Protein AF-A0A9D2NXA4-F1 (afdb_monomer_lite)

Radius of gyration: 27.41 Å; chains: 1; bounding box: 68×35×71 Å

pLDDT: mean 72.44, std 15.16, range [36.38, 96.44]

Organism: NCBI:txid2838669

Sequence (231 aa):
MSYGRRSAARKAERIIGILALTGMLAYTCMMCTWGPLLAAAVMCIILYGVDFLLGRMRPSRKENWVLQITGGIGSVYVMLVITAVLLSVPVENHETSGVPDLSLRSEDYRASYGEPVRESSDSESSVLGSRAVMRMTYGTETEEGTDRIIYFIWRSEYPWVIERIWDIQTRGRYPSVCCEDAWDARDAWGVGEYEKKNYYIRYDDAVFVIYGEDLSEQETVDAIRQKLKLG

Foldseek 3Di:
DPPVVVVVVVVVVVVVLVVVLVVLVVVCVVPVDPLSVVVNVVLVCLVVVLVVVCVVVVDDPVVSVVSVVVSVVVSVVVVVVSVVVVVPPDPPQPPPPPDPPLDPDCVLQHPDFDDFPDKHKDKDADPFFIKIKIKTWTDDPPDPDIQIKIKMKTFGPDQVSLVVVLCVVCPPFDAPDWCCVLLVAPGKGWGDDDAWTWIWGGHSGMIMIMGGGDRPDSSSSVSSCVSNVPD

Structure (mmCIF, N/CA/C/O backbone):
data_AF-A0A9D2NXA4-F1
#
_entry.id   AF-A0A9D2NXA4-F1
#
loop_
_atom_site.group_PDB
_atom_site.id
_atom_site.type_symbol
_atom_site.label_atom_id
_atom_site.label_alt_id
_atom_site.label_comp_id
_atom_site.label_asym_id
_atom_site.label_entity_id
_atom_site.label_seq_id
_atom_site.pdbx_PDB_ins_code
_atom_site.Cartn_x
_atom_site.Cartn_y
_atom_site.Cartn_z
_atom_site.occupancy
_atom_site.B_iso_or_equiv
_atom_site.auth_seq_id
_atom_site.auth_comp_id
_atom_site.auth_asym_id
_atom_site.auth_atom_id
_atom_site.pdbx_PDB_model_num
ATOM 1 N N . MET A 1 1 ? 51.123 -14.240 -38.432 1.00 44.59 1 M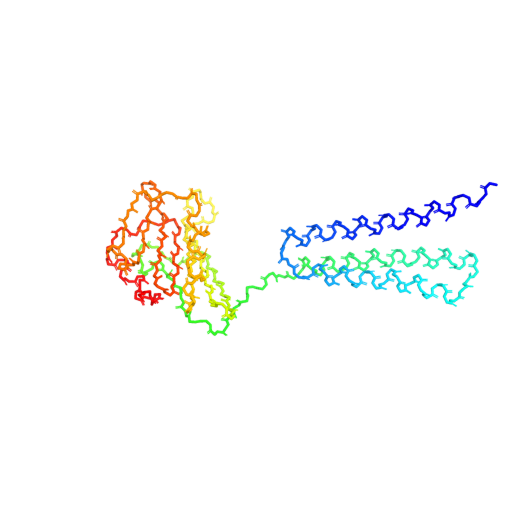ET A N 1
ATOM 2 C CA . MET A 1 1 ? 50.373 -14.314 -37.148 1.00 44.59 1 MET A CA 1
ATOM 3 C C . MET A 1 1 ? 49.432 -13.108 -36.895 1.00 44.59 1 MET A C 1
ATOM 5 O O . MET A 1 1 ? 49.354 -12.614 -35.783 1.00 44.59 1 MET A O 1
ATOM 9 N N . SER A 1 2 ? 48.659 -12.620 -37.881 1.00 51.47 2 SER A N 1
ATOM 10 C CA . SER A 1 2 ? 47.784 -11.426 -37.700 1.00 51.47 2 SER A CA 1
ATOM 11 C C . SER A 1 2 ? 46.275 -11.745 -37.653 1.00 51.47 2 SER A C 1
ATOM 13 O O . SER A 1 2 ? 45.475 -10.938 -37.182 1.00 51.47 2 SER A O 1
ATOM 15 N N . TYR A 1 3 ? 45.869 -12.944 -38.084 1.00 38.56 3 TYR A N 1
ATOM 16 C CA . TYR A 1 3 ? 44.453 -13.306 -38.237 1.00 38.56 3 TYR A CA 1
ATOM 17 C C . TYR A 1 3 ? 43.743 -13.602 -36.896 1.00 38.56 3 TYR A C 1
ATOM 19 O O . TYR A 1 3 ? 42.578 -13.253 -36.724 1.00 38.56 3 TYR A O 1
ATOM 27 N N . GLY A 1 4 ? 44.459 -14.152 -35.905 1.00 40.59 4 GLY A N 1
ATOM 28 C CA . GLY A 1 4 ? 43.895 -14.520 -34.595 1.00 40.59 4 GLY A CA 1
ATOM 29 C C . GLY A 1 4 ? 43.477 -13.330 -33.719 1.00 40.59 4 GLY A C 1
ATOM 30 O O . GLY A 1 4 ? 42.401 -13.355 -33.120 1.00 40.59 4 GLY A O 1
ATOM 31 N N . ARG A 1 5 ? 44.260 -12.237 -33.717 1.00 45.38 5 ARG A N 1
ATOM 32 C CA . ARG A 1 5 ? 43.985 -11.023 -32.914 1.00 45.38 5 ARG A CA 1
ATOM 33 C C . ARG A 1 5 ? 42.676 -10.319 -33.305 1.00 45.38 5 ARG A C 1
ATOM 35 O O . ARG A 1 5 ? 41.989 -9.788 -32.442 1.00 45.38 5 ARG A O 1
ATOM 42 N N . ARG A 1 6 ? 42.287 -10.362 -34.587 1.00 50.91 6 ARG A N 1
ATOM 43 C CA . ARG A 1 6 ? 41.052 -9.732 -35.106 1.00 50.91 6 ARG A CA 1
ATOM 44 C C . ARG A 1 6 ? 39.764 -10.480 -34.763 1.00 50.91 6 ARG A C 1
ATOM 46 O O . ARG A 1 6 ? 38.690 -9.884 -34.822 1.00 50.91 6 ARG A O 1
ATOM 53 N N . SER A 1 7 ? 39.846 -11.779 -34.469 1.00 50.59 7 SER A N 1
ATOM 54 C CA . SER A 1 7 ? 38.686 -12.536 -33.978 1.00 50.59 7 SER A CA 1
ATOM 55 C C . SER A 1 7 ? 38.517 -12.355 -32.469 1.00 50.59 7 SER A C 1
ATOM 57 O O . SER A 1 7 ? 37.393 -12.250 -31.995 1.00 50.59 7 SER A O 1
ATOM 59 N N . ALA A 1 8 ? 39.630 -12.233 -31.736 1.00 52.62 8 ALA A N 1
ATOM 60 C CA . ALA A 1 8 ? 39.625 -12.008 -30.295 1.00 52.62 8 ALA A CA 1
ATOM 61 C C . ALA A 1 8 ? 39.065 -10.624 -29.923 1.00 52.62 8 ALA A C 1
ATOM 63 O O . ALA A 1 8 ? 38.224 -10.546 -29.038 1.00 52.62 8 ALA A O 1
ATOM 64 N N . ALA A 1 9 ? 39.443 -9.561 -30.644 1.00 55.12 9 ALA A N 1
ATOM 65 C CA . ALA A 1 9 ? 38.931 -8.208 -30.394 1.00 55.12 9 ALA A CA 1
ATOM 66 C C . ALA A 1 9 ? 37.406 -8.099 -30.602 1.00 55.12 9 ALA A C 1
ATOM 68 O O . ALA A 1 9 ? 36.697 -7.630 -29.721 1.00 55.12 9 ALA A O 1
ATOM 69 N N . ARG A 1 10 ? 36.881 -8.650 -31.706 1.00 56.34 10 ARG A N 1
ATOM 70 C CA . ARG A 1 10 ? 35.429 -8.677 -31.975 1.00 56.34 10 ARG A CA 1
ATOM 71 C C . ARG A 1 10 ? 34.647 -9.555 -30.995 1.00 56.34 10 ARG A C 1
ATOM 73 O O . ARG A 1 10 ? 33.478 -9.297 -30.731 1.00 56.34 10 ARG A O 1
ATOM 80 N N . LYS A 1 11 ? 35.268 -10.616 -30.468 1.00 58.59 11 LYS A N 1
ATOM 81 C CA . LYS A 1 11 ? 34.677 -11.426 -29.392 1.00 58.59 11 LYS A CA 1
ATOM 82 C C . LYS A 1 11 ? 34.662 -10.655 -28.071 1.00 58.59 11 LYS A C 1
ATOM 84 O O . LYS A 1 11 ? 33.656 -10.706 -27.379 1.00 58.59 11 LYS A O 1
ATOM 89 N N . ALA A 1 12 ? 35.725 -9.914 -27.759 1.00 58.69 12 ALA A N 1
ATOM 90 C CA . ALA A 1 12 ? 35.806 -9.088 -26.559 1.00 58.69 12 ALA A CA 1
ATOM 91 C C . ALA A 1 12 ? 34.773 -7.948 -26.565 1.00 58.69 12 ALA A C 1
ATOM 93 O O . ALA A 1 12 ? 34.071 -7.783 -25.576 1.00 58.69 12 ALA A O 1
ATOM 94 N N . GLU A 1 13 ? 34.595 -7.238 -27.685 1.00 56.09 13 GLU A N 1
ATOM 95 C CA . GLU A 1 13 ? 33.554 -6.200 -27.825 1.00 56.09 13 GLU A CA 1
ATOM 96 C C . GLU A 1 13 ? 32.144 -6.756 -27.596 1.00 56.09 13 GLU A C 1
ATOM 98 O O . GLU A 1 13 ? 31.356 -6.170 -26.858 1.00 56.09 13 GLU A O 1
ATOM 103 N N . ARG A 1 14 ? 31.840 -7.935 -28.155 1.00 64.12 14 ARG A N 1
ATOM 104 C CA . ARG A 1 14 ? 30.547 -8.603 -27.933 1.00 64.12 14 ARG A CA 1
ATOM 105 C C . ARG A 1 14 ? 30.349 -9.013 -26.477 1.00 64.12 14 ARG A C 1
ATOM 107 O O . ARG A 1 14 ? 29.253 -8.857 -25.957 1.00 64.12 14 ARG A O 1
ATOM 114 N N . ILE A 1 15 ? 31.393 -9.518 -25.820 1.00 68.81 15 ILE A N 1
ATOM 115 C CA . ILE A 1 15 ? 31.332 -9.907 -24.405 1.00 68.81 15 ILE A CA 1
ATOM 116 C C . ILE A 1 15 ? 31.100 -8.677 -23.520 1.00 68.81 15 ILE A C 1
ATOM 118 O O . ILE A 1 15 ? 30.252 -8.727 -22.637 1.00 68.81 15 ILE A O 1
ATOM 122 N N . ILE A 1 16 ? 31.788 -7.564 -23.786 1.00 69.19 16 ILE A N 1
ATOM 123 C CA . ILE A 1 16 ? 31.606 -6.308 -23.044 1.00 69.19 16 ILE A CA 1
ATOM 124 C C . ILE A 1 16 ? 30.189 -5.758 -23.251 1.00 69.19 16 ILE A C 1
ATOM 126 O O . ILE A 1 16 ? 29.535 -5.397 -22.277 1.00 69.19 16 ILE A O 1
ATOM 130 N N . GLY A 1 17 ? 29.682 -5.759 -24.489 1.00 63.50 17 GLY A N 1
ATOM 131 C CA . GLY A 1 17 ? 28.312 -5.334 -24.786 1.00 63.50 17 GLY A CA 1
ATOM 132 C C . GLY A 1 17 ? 27.255 -6.192 -24.082 1.00 63.50 17 GLY A C 1
ATOM 133 O O . GLY A 1 17 ? 26.305 -5.655 -23.518 1.00 63.50 17 GLY A O 1
ATOM 134 N N . ILE A 1 18 ? 27.448 -7.516 -24.043 1.00 71.06 18 ILE A N 1
ATOM 135 C CA . ILE A 1 18 ? 26.564 -8.442 -23.316 1.00 71.06 18 ILE A CA 1
ATOM 136 C C . ILE A 1 18 ? 26.635 -8.195 -21.804 1.00 71.06 18 ILE A C 1
ATOM 138 O O . ILE A 1 18 ? 25.595 -8.145 -21.153 1.00 71.06 18 ILE A O 1
ATOM 142 N N . LEU A 1 19 ? 27.827 -8.008 -21.231 1.00 69.31 19 LEU A N 1
ATOM 143 C CA . LEU A 1 19 ? 27.984 -7.726 -19.800 1.00 69.31 19 LEU A CA 1
ATOM 144 C C . LEU A 1 19 ? 27.333 -6.393 -19.407 1.00 69.31 19 LEU A C 1
ATOM 146 O O . LEU A 1 19 ? 26.655 -6.335 -18.383 1.00 69.31 19 LEU A O 1
ATOM 150 N N . ALA A 1 20 ? 27.466 -5.358 -20.240 1.00 68.56 20 ALA A N 1
ATOM 151 C CA . ALA A 1 20 ? 26.812 -4.068 -20.030 1.00 68.56 20 ALA A CA 1
ATOM 152 C C . ALA A 1 20 ? 25.279 -4.194 -20.077 1.00 68.56 20 ALA A C 1
ATOM 154 O O . ALA A 1 20 ? 24.599 -3.724 -19.168 1.00 68.56 20 ALA A O 1
ATOM 155 N N . LEU A 1 21 ? 24.738 -4.906 -21.074 1.00 67.56 21 LEU A N 1
ATOM 156 C CA . LEU A 1 21 ? 23.306 -5.211 -21.178 1.00 67.56 21 LEU A CA 1
ATOM 157 C C . LEU A 1 21 ? 22.788 -5.990 -19.966 1.00 67.56 21 LEU A C 1
ATOM 159 O O . LEU A 1 21 ? 21.736 -5.659 -19.428 1.00 67.56 21 LEU A O 1
ATOM 163 N N . THR A 1 22 ? 23.540 -6.995 -19.517 1.00 70.31 22 THR A N 1
ATOM 164 C CA . THR A 1 22 ? 23.157 -7.843 -18.379 1.00 70.31 22 THR A CA 1
ATOM 165 C C . THR A 1 22 ? 23.177 -7.052 -17.070 1.00 70.31 22 THR A C 1
ATOM 167 O O . THR A 1 22 ? 22.255 -7.175 -16.269 1.00 70.31 22 THR A O 1
ATOM 170 N N . GLY A 1 23 ? 24.180 -6.189 -16.868 1.00 69.00 23 GLY A N 1
ATOM 171 C CA . GLY A 1 23 ? 24.238 -5.288 -15.714 1.00 69.00 23 GLY A CA 1
ATOM 172 C C . GLY A 1 23 ? 23.100 -4.265 -15.707 1.00 69.00 23 GLY A C 1
ATOM 173 O O . GLY A 1 23 ? 22.515 -4.002 -14.660 1.00 69.00 23 GLY A O 1
ATOM 174 N N . MET A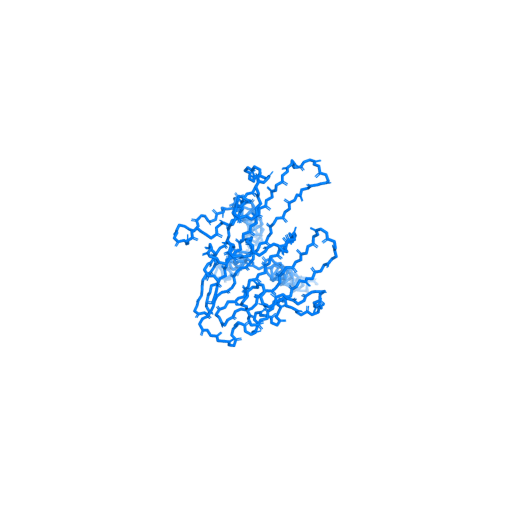 1 24 ? 22.724 -3.745 -16.878 1.00 65.81 24 MET A N 1
ATOM 175 C CA . MET A 1 24 ? 21.627 -2.784 -17.019 1.00 65.81 24 MET A CA 1
ATOM 176 C C . MET A 1 24 ? 20.255 -3.430 -16.773 1.00 65.81 24 MET A C 1
ATOM 178 O O . MET A 1 24 ? 19.409 -2.822 -16.119 1.00 65.81 24 MET A O 1
ATOM 182 N N . LEU A 1 25 ? 20.065 -4.680 -17.219 1.00 65.62 25 LEU A N 1
ATOM 183 C CA . LEU A 1 25 ? 18.891 -5.514 -16.921 1.00 65.62 25 LEU A CA 1
ATOM 184 C C . LEU A 1 25 ? 18.788 -5.854 -15.429 1.00 65.62 25 LEU A C 1
ATOM 186 O O . LEU A 1 25 ? 17.721 -5.731 -14.836 1.00 65.62 25 LEU A O 1
ATOM 190 N N . ALA A 1 26 ? 19.903 -6.226 -14.796 1.00 65.06 26 ALA A N 1
ATOM 191 C CA . ALA A 1 26 ? 19.942 -6.471 -13.356 1.00 65.06 26 ALA A CA 1
ATOM 192 C C . ALA A 1 26 ? 19.596 -5.202 -12.558 1.00 65.06 26 ALA A C 1
ATOM 194 O O . ALA A 1 26 ? 18.815 -5.262 -11.612 1.00 65.06 26 ALA A O 1
ATOM 195 N N . TYR A 1 27 ? 20.112 -4.045 -12.984 1.00 61.88 27 TYR A N 1
ATOM 196 C CA . TYR A 1 27 ? 19.806 -2.751 -12.374 1.00 61.88 27 TYR A CA 1
ATOM 197 C C . TYR A 1 27 ? 18.323 -2.364 -12.519 1.00 61.88 27 TYR A C 1
ATOM 199 O O . TYR A 1 27 ? 17.719 -1.880 -11.564 1.00 61.88 27 TYR A O 1
ATOM 207 N N . THR A 1 28 ? 17.698 -2.642 -13.669 1.00 60.00 28 THR A N 1
ATOM 208 C CA . THR A 1 28 ? 16.256 -2.395 -13.879 1.00 60.00 28 THR A CA 1
ATOM 209 C C . THR A 1 28 ? 15.370 -3.321 -13.059 1.00 60.00 28 THR A C 1
ATOM 211 O O . THR A 1 28 ? 14.396 -2.851 -12.474 1.00 60.00 28 THR A O 1
ATOM 214 N N . CYS A 1 29 ? 15.733 -4.600 -12.938 1.00 58.78 29 CYS A N 1
ATOM 215 C CA . CYS A 1 29 ? 15.043 -5.529 -12.042 1.00 58.78 29 CYS A CA 1
ATOM 216 C C . CYS A 1 29 ? 15.154 -5.111 -10.568 1.00 58.78 29 CYS A C 1
ATOM 218 O O . CYS A 1 29 ? 14.231 -5.356 -9.798 1.00 58.78 29 CYS A O 1
ATOM 220 N N . MET A 1 30 ? 16.264 -4.480 -10.174 1.00 62.25 30 MET A N 1
ATOM 221 C CA . MET A 1 30 ? 16.486 -4.044 -8.794 1.00 62.25 30 MET A CA 1
ATOM 222 C C . MET A 1 30 ? 15.753 -2.737 -8.453 1.00 62.25 30 MET A C 1
ATOM 224 O O . MET A 1 30 ? 15.326 -2.562 -7.317 1.00 62.25 30 MET A O 1
ATOM 228 N N . MET A 1 31 ? 15.589 -1.832 -9.426 1.00 58.16 31 MET A N 1
ATOM 229 C CA . MET A 1 31 ? 14.999 -0.502 -9.213 1.00 58.16 31 MET A CA 1
ATOM 230 C C . MET A 1 31 ? 13.519 -0.392 -9.622 1.00 58.16 31 MET A C 1
ATOM 232 O O . MET A 1 31 ? 12.938 0.666 -9.410 1.00 58.16 31 MET A O 1
ATOM 236 N N . CYS A 1 32 ? 12.902 -1.427 -10.215 1.00 59.47 32 CYS A N 1
ATOM 237 C CA . CYS A 1 32 ? 11.488 -1.445 -10.653 1.00 59.47 32 CYS A CA 1
ATOM 238 C C . CYS A 1 32 ? 11.040 -0.208 -11.466 1.00 59.47 32 CYS A C 1
ATOM 240 O O . CYS A 1 32 ? 9.876 0.187 -11.437 1.00 59.47 32 CYS A O 1
ATOM 242 N N . THR A 1 33 ? 11.952 0.416 -12.213 1.00 58.16 33 THR A N 1
ATOM 243 C CA . THR A 1 33 ? 11.681 1.625 -13.004 1.00 58.16 33 THR A CA 1
ATOM 244 C C . THR A 1 33 ? 11.801 1.334 -14.496 1.00 58.16 33 THR A C 1
ATOM 246 O O . THR A 1 33 ? 12.682 0.602 -14.938 1.00 58.16 33 THR A O 1
ATOM 249 N N . TRP A 1 34 ? 10.909 1.919 -15.298 1.00 59.03 34 TRP A N 1
ATOM 250 C CA . TRP A 1 34 ? 10.832 1.680 -16.747 1.00 59.03 34 TRP A CA 1
ATOM 251 C C . TRP A 1 34 ? 11.828 2.537 -17.552 1.00 59.03 34 TRP A C 1
ATOM 253 O O . TRP A 1 34 ? 12.174 2.204 -18.684 1.00 59.03 34 TRP A O 1
ATOM 263 N N . GLY A 1 35 ? 12.333 3.625 -16.962 1.00 61.50 35 GLY A N 1
ATOM 264 C CA . GLY A 1 35 ? 13.254 4.573 -17.602 1.00 61.50 35 GLY A CA 1
ATOM 265 C C . GLY A 1 35 ? 14.576 3.969 -18.108 1.00 61.50 35 GLY A C 1
ATOM 266 O O . GLY A 1 35 ? 14.948 4.225 -19.257 1.00 61.50 35 GLY A O 1
ATOM 267 N N . PRO A 1 36 ? 15.285 3.122 -17.335 1.00 64.50 36 PRO A N 1
ATOM 268 C CA . PRO A 1 36 ? 16.567 2.583 -17.782 1.00 64.50 36 PRO A CA 1
ATOM 269 C C . PRO A 1 36 ? 16.435 1.541 -18.909 1.00 64.50 36 PRO A C 1
ATOM 271 O O . PRO A 1 36 ? 17.397 1.333 -19.648 1.00 64.50 36 PRO A O 1
ATOM 274 N N . LEU A 1 37 ? 15.250 0.942 -19.113 1.00 62.41 37 LEU A N 1
ATOM 275 C CA . LEU A 1 37 ? 14.986 0.057 -20.259 1.00 62.41 37 LEU A CA 1
ATOM 276 C C . LEU A 1 37 ? 14.983 0.827 -21.586 1.00 62.41 37 LEU A C 1
ATOM 278 O O . LEU A 1 37 ? 15.563 0.361 -22.568 1.00 62.41 37 LEU A O 1
ATOM 282 N N . LEU A 1 38 ? 14.382 2.021 -21.619 1.00 65.75 38 LEU A N 1
ATOM 283 C CA . LEU A 1 38 ? 14.389 2.878 -22.811 1.00 65.75 38 LEU A CA 1
ATOM 284 C C . LEU A 1 38 ? 15.809 3.354 -23.144 1.00 65.75 38 LEU A C 1
ATOM 286 O O . LEU A 1 38 ? 16.218 3.310 -24.305 1.00 65.75 38 LEU A O 1
ATOM 290 N N . ALA A 1 39 ? 16.593 3.724 -22.128 1.00 66.25 39 ALA A N 1
ATOM 291 C CA . ALA A 1 39 ? 17.998 4.092 -22.301 1.00 66.25 39 ALA A CA 1
ATOM 292 C C . ALA A 1 39 ? 18.841 2.929 -22.864 1.00 66.25 39 ALA A C 1
ATOM 294 O O . ALA A 1 39 ? 19.627 3.122 -23.796 1.00 66.25 39 ALA A O 1
ATOM 295 N N . ALA A 1 40 ? 18.636 1.710 -22.353 1.00 67.44 40 ALA A N 1
ATOM 296 C CA . ALA A 1 40 ? 19.301 0.505 -22.848 1.00 67.44 40 ALA A CA 1
ATOM 297 C C . ALA A 1 40 ? 18.937 0.196 -24.312 1.00 67.44 40 ALA A C 1
ATOM 299 O O . ALA A 1 40 ? 19.810 -0.135 -25.120 1.00 67.44 40 ALA A O 1
ATOM 300 N N . ALA A 1 41 ? 17.659 0.345 -24.676 1.00 67.44 41 ALA A N 1
ATOM 301 C CA . ALA A 1 41 ? 17.178 0.114 -26.036 1.00 67.44 41 ALA A CA 1
ATOM 302 C C . ALA A 1 41 ? 17.791 1.106 -27.039 1.00 67.44 41 ALA A C 1
ATOM 304 O O . ALA A 1 41 ? 18.290 0.692 -28.088 1.00 67.44 41 ALA A O 1
ATOM 305 N N . VAL A 1 42 ? 17.835 2.399 -26.695 1.00 72.38 42 VAL A N 1
ATOM 306 C CA . VAL A 1 42 ? 18.472 3.438 -27.526 1.00 72.38 42 VAL A CA 1
ATOM 307 C C . VAL A 1 42 ? 19.964 3.151 -27.714 1.00 72.38 42 VAL A C 1
ATOM 309 O O . VAL A 1 42 ? 20.472 3.234 -28.833 1.00 72.38 42 VAL A O 1
ATOM 312 N N . MET A 1 43 ? 20.663 2.732 -26.656 1.00 69.69 43 MET A N 1
ATOM 313 C CA . MET A 1 43 ? 22.081 2.371 -26.734 1.00 69.69 43 MET A CA 1
ATOM 314 C C . MET A 1 43 ? 22.328 1.185 -27.677 1.00 69.69 43 MET A C 1
ATOM 316 O O . MET A 1 43 ? 23.255 1.220 -28.488 1.00 69.69 43 MET A O 1
ATOM 320 N N . CYS A 1 44 ? 21.473 0.160 -27.625 1.00 69.31 44 CYS A N 1
ATOM 321 C CA . CYS A 1 44 ? 21.557 -0.978 -28.539 1.00 69.31 44 CYS A CA 1
ATOM 322 C C . CYS A 1 44 ? 21.360 -0.541 -29.993 1.00 69.31 44 CYS A C 1
ATOM 324 O O . CYS A 1 44 ? 22.125 -0.949 -30.865 1.00 69.31 44 CYS A O 1
ATOM 326 N N . ILE A 1 45 ? 20.380 0.326 -30.258 1.00 74.88 45 ILE A N 1
ATOM 327 C CA . ILE A 1 45 ? 20.122 0.846 -31.607 1.00 74.88 45 ILE A CA 1
ATOM 328 C C . ILE A 1 45 ? 21.335 1.617 -32.137 1.00 74.88 45 ILE A C 1
ATOM 330 O O . ILE A 1 45 ? 21.707 1.433 -33.294 1.00 74.88 45 ILE A O 1
ATOM 334 N N . ILE A 1 46 ? 21.989 2.428 -31.303 1.00 71.94 46 ILE A N 1
ATOM 335 C CA . ILE A 1 46 ? 23.184 3.183 -31.704 1.00 71.94 46 ILE A CA 1
ATOM 336 C C . ILE A 1 46 ? 24.348 2.232 -32.010 1.00 71.94 46 ILE A C 1
ATOM 338 O O . ILE A 1 46 ? 24.937 2.324 -33.085 1.00 71.94 46 ILE A O 1
ATOM 342 N N . LEU A 1 47 ? 24.660 1.289 -31.116 1.00 68.56 47 LEU A N 1
ATOM 343 C CA . LEU A 1 47 ? 25.800 0.379 -31.292 1.00 68.56 47 LEU A CA 1
ATOM 344 C C . LEU A 1 47 ? 25.622 -0.545 -32.507 1.00 68.56 47 LEU A C 1
ATOM 346 O O . LEU A 1 47 ? 26.502 -0.622 -33.365 1.00 68.56 47 LEU A O 1
ATOM 350 N N . TYR A 1 48 ? 24.461 -1.194 -32.635 1.00 70.75 48 TYR A N 1
ATOM 351 C CA . TYR A 1 48 ? 24.188 -2.083 -33.767 1.00 70.75 48 TYR A CA 1
ATOM 352 C C . TYR A 1 48 ? 23.916 -1.317 -35.069 1.00 70.75 48 TYR A C 1
ATOM 354 O O . TYR A 1 48 ? 24.246 -1.807 -36.151 1.00 70.75 48 TYR A O 1
ATOM 362 N N . GLY A 1 49 ? 23.357 -0.107 -34.987 1.00 72.50 49 GLY A N 1
ATOM 363 C CA . GLY A 1 49 ? 23.129 0.768 -36.137 1.00 72.50 49 GLY A CA 1
ATOM 364 C C . GLY A 1 49 ? 24.431 1.278 -36.751 1.00 72.50 49 GLY A C 1
ATOM 365 O O . GLY A 1 49 ? 24.577 1.265 -37.976 1.00 72.50 49 GLY A O 1
ATOM 366 N N . VAL A 1 50 ? 25.408 1.651 -35.917 1.00 68.94 50 VAL A N 1
ATOM 367 C CA . VAL A 1 50 ? 26.753 2.049 -36.364 1.00 68.94 50 VAL A CA 1
ATOM 368 C C . VAL A 1 50 ? 27.464 0.877 -37.045 1.00 68.94 50 VAL A C 1
ATOM 370 O O . VAL A 1 50 ? 27.973 1.040 -38.154 1.00 68.94 50 VAL A O 1
ATOM 373 N N . ASP A 1 51 ? 27.424 -0.324 -36.461 1.00 67.06 51 ASP A N 1
ATOM 374 C CA . ASP A 1 51 ? 28.010 -1.525 -37.074 1.00 67.06 51 ASP A CA 1
ATOM 375 C C . ASP A 1 51 ? 27.344 -1.896 -38.412 1.00 67.06 51 ASP A C 1
ATOM 377 O O . ASP A 1 51 ? 28.022 -2.276 -39.376 1.00 67.06 51 ASP A O 1
ATOM 381 N N . PHE A 1 52 ? 26.020 -1.742 -38.511 1.00 71.25 52 PHE A N 1
ATOM 382 C CA . PHE A 1 52 ? 25.272 -1.968 -39.749 1.00 71.25 52 PHE A CA 1
ATOM 383 C C . PHE A 1 52 ? 25.654 -0.964 -40.852 1.00 71.25 52 PHE A C 1
ATOM 385 O O . PHE A 1 52 ? 25.892 -1.358 -41.999 1.00 71.25 52 PHE A O 1
ATOM 392 N N . LEU A 1 53 ? 25.772 0.324 -40.512 1.00 66.25 53 LEU A N 1
ATOM 393 C CA . LEU A 1 53 ? 26.192 1.386 -41.434 1.00 66.25 53 LEU A CA 1
ATOM 394 C C . LEU A 1 53 ? 27.630 1.183 -41.925 1.00 66.25 53 LEU A C 1
ATOM 396 O O . LEU A 1 53 ? 27.890 1.263 -43.130 1.00 66.25 53 LEU A O 1
ATOM 400 N N . LEU A 1 54 ? 28.551 0.826 -41.026 1.00 64.69 54 LEU A N 1
ATOM 401 C CA . LEU A 1 54 ? 29.943 0.521 -41.373 1.00 64.69 54 LEU A CA 1
ATOM 402 C C . LEU A 1 54 ? 30.058 -0.710 -42.282 1.00 64.69 54 LEU A C 1
ATOM 404 O O . LEU A 1 54 ? 30.872 -0.726 -43.212 1.00 64.69 54 LEU A O 1
ATOM 408 N N . GLY A 1 55 ? 29.203 -1.717 -42.077 1.00 65.44 55 GLY A N 1
ATOM 409 C CA . GLY A 1 55 ? 29.104 -2.886 -42.953 1.00 65.44 55 GLY A CA 1
ATOM 410 C C . GLY A 1 55 ? 28.651 -2.547 -44.377 1.00 65.44 55 GLY A C 1
ATOM 411 O O . GLY A 1 55 ? 29.095 -3.189 -45.335 1.00 65.44 55 GLY A O 1
ATOM 412 N N . ARG A 1 56 ? 27.810 -1.517 -44.532 1.00 68.00 56 ARG A N 1
ATOM 413 C CA . ARG A 1 56 ? 27.269 -1.081 -45.828 1.00 68.00 56 ARG A CA 1
ATOM 414 C C . ARG A 1 56 ? 28.210 -0.137 -46.578 1.00 68.00 56 ARG A C 1
ATOM 416 O O . ARG A 1 56 ? 28.316 -0.244 -47.795 1.00 68.00 56 ARG A O 1
ATOM 423 N N . MET A 1 57 ? 28.923 0.734 -45.862 1.00 65.94 57 MET A N 1
ATOM 424 C CA . MET A 1 57 ? 29.847 1.706 -46.462 1.00 65.94 57 MET A CA 1
ATOM 425 C C . MET A 1 57 ? 31.210 1.111 -46.856 1.00 65.94 57 MET A C 1
ATOM 427 O O . MET A 1 57 ? 31.919 1.725 -47.644 1.00 65.94 57 MET A O 1
ATOM 431 N N . ARG A 1 58 ? 31.582 -0.073 -46.334 1.00 60.50 58 ARG A N 1
ATOM 432 C CA . ARG A 1 58 ? 32.872 -0.765 -46.584 1.00 60.50 58 ARG A CA 1
ATOM 433 C C . ARG A 1 58 ? 34.096 0.184 -46.655 1.00 60.50 58 ARG A C 1
ATOM 435 O O . ARG A 1 58 ? 34.836 0.149 -47.639 1.00 60.50 58 ARG A O 1
ATOM 442 N N . PRO A 1 59 ? 34.337 1.016 -45.627 1.00 60.16 59 PRO A N 1
ATOM 443 C CA . PRO A 1 59 ? 35.418 1.999 -45.640 1.00 60.16 59 PRO A CA 1
ATOM 444 C C . PRO A 1 59 ? 36.812 1.349 -45.615 1.00 60.16 59 PRO A C 1
ATOM 446 O O . PRO A 1 59 ? 36.986 0.193 -45.203 1.00 60.16 59 PRO A O 1
ATOM 449 N N . SER A 1 60 ? 37.834 2.104 -46.032 1.00 66.25 60 SER A N 1
ATOM 450 C CA . SER A 1 60 ? 39.225 1.637 -46.017 1.00 66.25 60 SER A CA 1
ATOM 451 C C . SER A 1 60 ? 39.709 1.348 -44.584 1.00 66.25 60 SER A C 1
ATOM 453 O O . SER A 1 60 ? 39.153 1.831 -43.597 1.00 66.25 60 SER A O 1
ATOM 455 N N . ARG A 1 61 ? 40.780 0.550 -44.429 1.00 61.19 61 ARG A N 1
ATOM 456 C CA . ARG A 1 61 ? 41.280 0.101 -43.105 1.00 61.19 61 ARG A CA 1
ATOM 457 C C . ARG A 1 61 ? 41.530 1.241 -42.108 1.00 61.19 61 ARG A C 1
ATOM 459 O O . ARG A 1 61 ? 41.393 1.011 -40.910 1.00 61.19 61 ARG A O 1
ATOM 466 N N . LYS A 1 62 ? 41.947 2.415 -42.589 1.00 69.50 62 LYS A N 1
ATOM 467 C CA . LYS A 1 62 ? 42.260 3.579 -41.750 1.00 69.50 62 LYS A CA 1
ATOM 468 C C . LYS A 1 62 ? 40.989 4.335 -41.355 1.00 69.50 62 LYS A C 1
ATOM 470 O O . LYS A 1 62 ? 40.847 4.706 -40.198 1.00 69.50 62 LYS A O 1
ATOM 475 N N . GLU A 1 63 ? 40.047 4.478 -42.281 1.00 66.44 63 GLU A N 1
ATOM 476 C CA . GLU A 1 63 ? 38.750 5.126 -42.048 1.00 66.44 63 GLU A CA 1
ATOM 477 C C . GLU A 1 63 ? 37.869 4.316 -41.094 1.00 66.44 63 GLU A C 1
ATOM 479 O O . GLU A 1 63 ? 37.253 4.883 -40.200 1.00 66.44 63 GLU A O 1
ATOM 484 N N . ASN A 1 64 ? 37.871 2.985 -41.216 1.00 67.19 64 ASN A N 1
ATOM 485 C CA . ASN A 1 64 ? 37.104 2.116 -40.322 1.00 67.19 64 ASN A CA 1
ATOM 486 C C . ASN A 1 64 ? 37.599 2.207 -38.865 1.00 67.19 64 ASN A C 1
ATOM 488 O O . ASN A 1 64 ? 36.806 2.268 -37.934 1.00 67.19 64 ASN A O 1
ATOM 492 N N . TRP A 1 65 ? 38.920 2.284 -38.667 1.00 69.62 65 TRP A N 1
ATOM 493 C CA . TRP A 1 65 ? 39.504 2.434 -37.331 1.00 69.62 65 TRP A CA 1
ATOM 494 C C . TRP A 1 65 ? 39.152 3.784 -36.690 1.00 69.62 65 TRP A C 1
ATOM 496 O O . TRP A 1 65 ? 38.812 3.832 -35.511 1.00 69.62 65 TRP A O 1
ATOM 506 N N . VAL A 1 66 ? 39.173 4.869 -37.473 1.00 72.94 66 VAL A N 1
ATOM 507 C CA . VAL A 1 66 ? 38.760 6.199 -36.999 1.00 72.94 66 VAL A CA 1
ATOM 508 C C . VAL A 1 66 ? 37.272 6.206 -36.644 1.00 72.94 66 VAL A C 1
ATOM 510 O O . VAL A 1 66 ? 36.915 6.641 -35.555 1.00 72.94 66 VAL A O 1
ATOM 513 N N . LEU A 1 67 ? 36.413 5.656 -37.506 1.00 68.75 67 LEU A N 1
ATOM 514 C CA . LEU A 1 67 ? 34.966 5.617 -37.278 1.00 68.75 67 LEU A CA 1
ATOM 515 C C . LEU A 1 67 ? 34.574 4.783 -36.050 1.00 68.75 67 LEU A C 1
ATOM 517 O O . LEU A 1 67 ? 33.676 5.186 -35.316 1.00 68.75 67 LEU A O 1
ATOM 521 N N . GLN A 1 68 ? 35.259 3.666 -35.784 1.00 67.25 68 GLN A N 1
ATOM 522 C CA . GLN A 1 68 ? 35.017 2.863 -34.579 1.00 67.25 68 GLN A CA 1
ATOM 523 C C . GLN A 1 68 ? 35.402 3.604 -33.295 1.00 67.25 68 GLN A C 1
ATOM 525 O O . GLN A 1 68 ? 34.657 3.563 -32.319 1.00 67.25 68 GLN A O 1
ATOM 530 N N . ILE A 1 69 ? 36.527 4.325 -33.292 1.00 74.44 69 ILE A N 1
ATOM 531 C CA . ILE A 1 69 ? 36.944 5.117 -32.126 1.00 74.44 69 ILE A CA 1
ATOM 532 C C . ILE A 1 69 ? 35.994 6.292 -31.903 1.00 74.44 69 ILE A C 1
ATOM 534 O O . ILE A 1 69 ? 35.551 6.514 -30.777 1.00 74.44 69 ILE A O 1
ATOM 538 N N . THR A 1 70 ? 35.633 7.014 -32.965 1.00 74.94 70 THR A N 1
ATOM 539 C CA . THR A 1 70 ? 34.685 8.131 -32.877 1.00 74.94 70 THR A CA 1
ATOM 540 C C . THR A 1 70 ? 33.300 7.656 -32.429 1.00 74.94 70 THR A C 1
ATOM 542 O O . THR A 1 70 ? 32.700 8.285 -31.560 1.00 74.94 70 THR A O 1
ATOM 545 N N . GLY A 1 71 ? 32.815 6.523 -32.948 1.00 70.81 71 GLY A N 1
ATOM 546 C CA . GLY A 1 71 ? 31.549 5.915 -32.528 1.00 70.81 7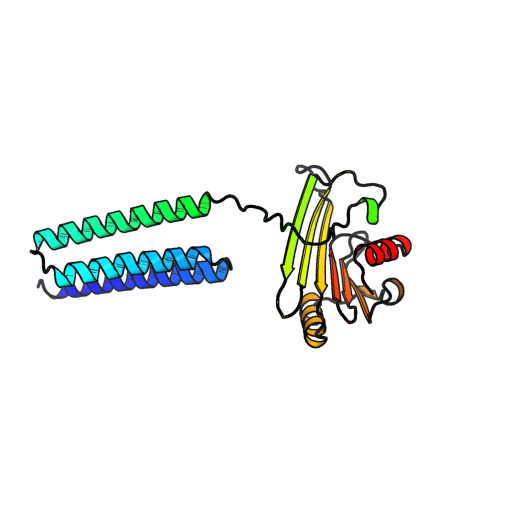1 GLY A CA 1
ATOM 547 C C . GLY A 1 71 ? 31.573 5.434 -31.075 1.00 70.81 71 GLY A C 1
ATOM 548 O O . GLY A 1 71 ? 30.633 5.696 -30.327 1.00 70.81 71 GLY A O 1
ATOM 549 N N . GLY A 1 72 ? 32.675 4.814 -30.645 1.00 68.94 72 GLY A N 1
ATOM 550 C CA . GLY A 1 72 ? 32.876 4.388 -29.260 1.00 68.94 72 GLY A CA 1
ATOM 551 C C . GLY A 1 72 ? 32.859 5.564 -28.283 1.00 68.94 72 GLY A C 1
ATOM 552 O O . GLY A 1 72 ? 32.070 5.562 -27.340 1.00 68.94 72 GLY A O 1
ATOM 553 N N . ILE A 1 73 ? 33.651 6.609 -28.543 1.00 75.88 73 ILE A N 1
ATOM 554 C CA . ILE A 1 73 ? 33.687 7.821 -27.705 1.00 75.88 73 ILE A CA 1
ATOM 555 C C . ILE A 1 73 ? 32.318 8.518 -27.693 1.00 75.88 73 ILE A C 1
ATOM 557 O O . ILE A 1 73 ? 31.835 8.902 -26.627 1.00 75.88 73 ILE A O 1
ATOM 561 N N . GLY A 1 74 ? 31.664 8.630 -28.853 1.00 74.12 74 GLY A N 1
ATOM 562 C CA . GLY A 1 74 ? 30.324 9.207 -28.961 1.00 74.12 74 GLY A CA 1
ATOM 563 C C . GLY A 1 74 ? 29.287 8.438 -28.141 1.00 74.12 74 GLY A C 1
ATOM 564 O O . GLY A 1 74 ? 28.484 9.051 -27.443 1.00 74.12 74 GLY A O 1
ATOM 565 N N . SER A 1 75 ? 29.342 7.104 -28.150 1.00 68.44 75 SER A N 1
ATOM 566 C CA . SER A 1 75 ? 28.416 6.268 -27.375 1.00 68.44 75 SER A CA 1
ATOM 567 C C . SER A 1 75 ? 28.576 6.454 -25.862 1.00 68.44 75 SER A C 1
ATOM 569 O O . SER A 1 75 ? 27.577 6.567 -25.154 1.00 68.44 75 SER A O 1
ATOM 571 N N . VAL A 1 76 ? 29.817 6.579 -25.373 1.00 73.50 76 VAL A N 1
ATOM 572 C CA . VAL A 1 76 ? 30.110 6.846 -23.955 1.00 73.50 76 VAL A CA 1
ATOM 573 C C . VAL A 1 76 ? 29.619 8.237 -23.552 1.00 73.50 76 VAL A C 1
ATOM 575 O O . VAL A 1 76 ? 29.017 8.390 -22.491 1.00 73.50 76 VAL A O 1
ATOM 578 N N . TYR A 1 77 ? 29.815 9.242 -24.409 1.00 75.25 77 TYR A N 1
ATOM 579 C CA . TYR A 1 77 ? 29.314 10.595 -24.165 1.00 75.25 77 TYR A CA 1
ATOM 580 C C . TYR A 1 77 ? 27.781 10.631 -24.081 1.00 75.25 77 TYR A C 1
ATOM 582 O O . TYR A 1 77 ? 27.230 11.186 -23.134 1.00 75.25 77 TYR A O 1
ATOM 590 N N . VAL A 1 78 ? 27.085 9.973 -25.015 1.00 74.69 78 VAL A N 1
ATOM 591 C CA . VAL A 1 78 ? 25.616 9.860 -24.993 1.00 74.69 78 VAL A CA 1
ATOM 592 C C . VAL A 1 78 ? 25.132 9.151 -23.722 1.00 74.69 78 VAL A C 1
ATOM 594 O O . VAL A 1 78 ? 24.178 9.610 -23.099 1.00 74.69 78 VAL A O 1
ATOM 597 N N . MET A 1 79 ? 25.817 8.090 -23.284 1.00 68.31 79 MET A N 1
ATOM 598 C CA . MET A 1 79 ? 25.544 7.397 -22.015 1.00 68.31 79 MET A CA 1
ATOM 599 C C . MET A 1 79 ? 25.650 8.329 -20.803 1.00 68.31 79 MET A C 1
ATOM 601 O O . MET A 1 79 ? 24.764 8.332 -19.947 1.00 68.31 79 MET A O 1
ATOM 605 N N . LEU A 1 80 ? 26.709 9.139 -20.740 1.00 73.88 80 LEU A N 1
ATOM 606 C CA . LEU A 1 80 ? 26.907 10.104 -19.658 1.00 73.88 80 LEU A CA 1
ATOM 607 C C . LEU A 1 80 ? 25.809 11.169 -19.646 1.00 73.88 80 LEU A C 1
ATOM 609 O O . LEU A 1 80 ? 25.287 11.477 -18.579 1.00 73.88 80 LEU A O 1
ATOM 613 N N . VAL A 1 81 ? 25.415 11.681 -20.816 1.00 77.12 81 VAL A N 1
ATOM 614 C CA . VAL A 1 81 ? 24.330 12.669 -20.931 1.00 77.12 81 VAL A CA 1
ATOM 615 C C . VAL A 1 81 ? 22.992 12.071 -20.497 1.00 77.12 81 VAL A C 1
ATOM 617 O O . VAL A 1 81 ? 22.297 12.682 -19.694 1.00 77.12 81 VAL A O 1
ATOM 620 N N . ILE A 1 82 ? 22.642 10.865 -20.957 1.00 68.88 82 ILE A N 1
ATOM 621 C CA . ILE A 1 82 ? 21.396 10.192 -20.553 1.00 68.88 82 ILE A CA 1
ATOM 622 C C . ILE A 1 82 ? 21.386 9.931 -19.043 1.00 68.88 82 ILE A C 1
ATOM 624 O O . ILE A 1 82 ? 20.381 10.185 -18.387 1.00 68.88 82 ILE A O 1
ATOM 628 N N . THR A 1 83 ? 22.503 9.468 -18.480 1.00 64.31 83 THR A N 1
ATOM 629 C CA . THR A 1 83 ? 22.622 9.222 -17.035 1.00 64.31 83 THR A CA 1
ATOM 630 C C . THR A 1 83 ? 22.472 10.518 -16.244 1.00 64.31 83 THR A C 1
ATOM 632 O O . THR A 1 83 ? 21.731 10.552 -15.268 1.00 64.31 83 THR A O 1
ATOM 635 N N . ALA A 1 84 ? 23.116 11.602 -16.685 1.00 71.62 84 ALA A N 1
ATOM 636 C CA . ALA A 1 84 ? 22.979 12.912 -16.059 1.00 71.62 84 ALA A CA 1
ATOM 637 C C . ALA A 1 84 ? 21.535 13.422 -16.124 1.00 71.62 84 ALA A C 1
ATOM 639 O O . ALA A 1 84 ? 21.027 13.899 -15.116 1.00 71.62 84 ALA A O 1
ATOM 640 N N . VAL A 1 85 ? 20.850 13.268 -17.263 1.00 72.12 85 VAL A N 1
ATOM 641 C CA . VAL A 1 85 ? 19.431 13.627 -17.406 1.00 72.12 85 VAL A CA 1
ATOM 642 C C . VAL A 1 85 ? 18.567 12.799 -16.460 1.00 72.12 85 VAL A C 1
ATOM 644 O O . VAL A 1 85 ? 17.810 13.386 -15.702 1.00 72.12 85 VAL A O 1
ATOM 647 N N . LEU A 1 86 ? 18.720 11.471 -16.428 1.00 63.12 86 LEU A N 1
ATOM 648 C CA . LEU A 1 86 ? 17.949 10.591 -15.539 1.00 63.12 86 LEU A CA 1
ATOM 649 C C . LEU A 1 86 ? 18.172 10.902 -14.052 1.00 63.12 86 LEU A C 1
ATOM 651 O O . LEU A 1 86 ? 17.229 10.822 -13.275 1.00 63.12 86 LEU A O 1
ATOM 655 N N . LEU A 1 87 ? 19.394 11.274 -13.660 1.00 62.19 87 LEU A N 1
ATOM 656 C CA . LEU A 1 87 ? 19.712 11.696 -12.290 1.00 62.19 87 LEU A CA 1
ATOM 657 C C . LEU A 1 87 ? 19.254 13.129 -11.976 1.00 62.19 87 LEU A C 1
ATOM 659 O O . LEU A 1 87 ? 19.141 13.481 -10.806 1.00 62.19 87 LEU A O 1
ATOM 663 N N . SER A 1 88 ? 19.014 13.951 -13.003 1.00 65.62 88 SER A N 1
ATOM 664 C CA . SER A 1 88 ? 18.568 15.343 -12.864 1.00 65.62 88 SER A CA 1
ATOM 665 C C . SER A 1 88 ? 17.056 15.501 -12.948 1.00 65.62 88 SER A C 1
ATOM 667 O O . SER A 1 88 ? 16.584 16.616 -12.755 1.00 65.62 88 SER A O 1
ATOM 669 N N . VAL A 1 89 ? 16.296 14.442 -13.253 1.00 51.66 89 VAL A N 1
ATOM 670 C CA . VAL A 1 89 ? 14.837 14.489 -13.127 1.00 51.66 89 VAL A CA 1
ATOM 671 C C . VAL A 1 89 ? 14.539 14.498 -11.626 1.00 51.66 89 VAL A C 1
ATOM 673 O O . VAL A 1 89 ? 14.747 13.467 -10.976 1.00 51.66 89 VAL A O 1
ATOM 676 N N . PRO A 1 90 ? 14.105 15.631 -11.033 1.00 43.97 90 PRO A N 1
ATOM 677 C CA . PRO A 1 90 ? 13.558 15.580 -9.690 1.00 43.97 90 PRO A CA 1
ATOM 678 C C . PRO A 1 90 ? 12.398 14.591 -9.738 1.00 43.97 90 PRO A C 1
ATOM 680 O O . PRO A 1 90 ? 11.615 14.608 -10.686 1.00 43.97 90 PRO A O 1
ATOM 683 N N . VAL A 1 91 ? 12.320 13.699 -8.753 1.00 42.84 91 VAL A N 1
ATOM 684 C CA . VAL A 1 91 ? 11.136 12.865 -8.557 1.00 42.84 91 VAL A CA 1
ATOM 685 C C . VAL A 1 91 ? 9.985 13.839 -8.320 1.00 42.84 91 VAL A C 1
ATOM 687 O O . VAL A 1 91 ? 9.809 14.331 -7.209 1.00 42.84 91 VAL A O 1
ATOM 690 N N . GLU A 1 92 ? 9.282 14.215 -9.389 1.00 36.38 92 GLU A N 1
ATOM 691 C CA . GLU A 1 92 ? 8.039 14.957 -9.288 1.00 36.38 92 GLU A CA 1
ATOM 692 C C . GLU A 1 92 ? 7.110 14.056 -8.489 1.00 36.38 92 GLU A C 1
ATOM 694 O O . GLU A 1 92 ? 6.760 12.954 -8.918 1.00 36.38 92 GLU A O 1
ATOM 699 N N . ASN A 1 93 ? 6.759 14.513 -7.288 1.00 37.03 93 ASN A N 1
ATOM 700 C CA . ASN A 1 93 ? 5.587 14.009 -6.606 1.00 37.03 93 ASN A CA 1
ATOM 701 C C . ASN A 1 93 ? 4.439 14.267 -7.578 1.00 37.03 93 ASN A C 1
ATOM 703 O O . ASN A 1 93 ? 4.065 15.419 -7.798 1.00 37.03 93 ASN A O 1
ATOM 707 N N . HIS A 1 94 ? 3.950 13.217 -8.232 1.00 37.34 94 HIS A N 1
ATOM 708 C CA . HIS A 1 94 ? 2.719 13.318 -8.987 1.00 37.34 94 HIS A CA 1
ATOM 709 C C . HIS A 1 94 ? 1.630 13.696 -7.985 1.00 37.34 94 HIS A C 1
ATOM 711 O O . HIS A 1 94 ? 1.102 12.845 -7.277 1.00 37.34 94 HIS A O 1
ATOM 717 N N . GLU A 1 95 ? 1.298 14.983 -7.916 1.00 37.47 95 GLU A N 1
ATOM 718 C CA . GLU A 1 95 ? 0.008 15.420 -7.412 1.00 37.47 95 GLU A CA 1
ATOM 719 C C . GLU A 1 95 ? -1.035 14.867 -8.384 1.00 37.47 95 GLU A C 1
ATOM 721 O O . GLU A 1 95 ? -1.372 15.471 -9.407 1.00 37.47 95 GLU A O 1
ATOM 726 N N . THR A 1 96 ? -1.498 13.647 -8.109 1.00 38.09 96 THR A N 1
ATOM 727 C CA . THR A 1 96 ? -2.602 13.018 -8.826 1.00 38.09 96 THR A CA 1
ATOM 728 C C . THR A 1 96 ? -3.876 13.792 -8.513 1.00 38.09 96 THR A C 1
ATOM 730 O O . THR A 1 96 ? -4.643 13.478 -7.605 1.00 38.09 96 THR A O 1
ATOM 733 N N . SER A 1 97 ? -4.081 14.850 -9.292 1.00 36.44 97 SER A N 1
ATOM 734 C CA . SER A 1 97 ? -5.307 15.632 -9.351 1.00 36.44 97 SER A CA 1
ATOM 735 C C . SER A 1 97 ? -6.461 14.697 -9.719 1.00 36.44 97 SER A C 1
ATOM 737 O O . SER A 1 97 ? -6.587 14.280 -10.869 1.00 36.44 97 SER A O 1
ATOM 739 N N . GLY A 1 98 ? -7.279 14.331 -8.731 1.00 39.84 98 GLY A N 1
ATOM 740 C CA . GLY A 1 98 ? -8.484 13.520 -8.932 1.00 39.84 98 GLY A CA 1
ATOM 741 C C . GLY A 1 98 ? -8.736 12.434 -7.889 1.00 39.84 98 GLY A C 1
ATOM 742 O O . GLY A 1 98 ? -9.806 11.827 -7.920 1.00 39.84 98 GLY A O 1
ATOM 743 N N . VAL A 1 99 ? -7.807 12.180 -6.965 1.00 46.00 99 VAL A N 1
ATOM 744 C CA . VAL A 1 99 ? -8.038 11.208 -5.886 1.00 46.00 99 VAL A CA 1
ATOM 745 C C . VAL A 1 99 ? -8.744 11.896 -4.715 1.00 46.00 99 VAL A C 1
ATOM 747 O O . VAL A 1 99 ? -8.334 12.994 -4.338 1.00 46.00 99 VAL A O 1
ATOM 750 N N . PRO A 1 100 ? -9.833 11.313 -4.169 1.00 51.31 100 PRO A N 1
ATOM 751 C CA . PRO A 1 100 ? -10.491 11.859 -2.988 1.00 51.31 100 PRO A CA 1
ATOM 752 C C . PRO A 1 100 ? -9.465 12.037 -1.872 1.00 51.31 100 PRO A C 1
ATOM 754 O O . PRO A 1 100 ? -8.615 11.169 -1.679 1.00 51.31 100 PRO A O 1
ATOM 757 N N . ASP A 1 101 ? -9.547 13.165 -1.168 1.00 59.72 101 ASP A N 1
ATOM 758 C CA . ASP A 1 101 ? -8.673 13.474 -0.043 1.00 59.72 101 ASP A CA 1
ATOM 759 C C . ASP A 1 101 ? -8.864 12.417 1.054 1.00 59.72 101 ASP A C 1
ATOM 761 O O . ASP A 1 101 ? -9.811 12.447 1.839 1.00 59.72 101 ASP A O 1
ATOM 765 N N . LEU A 1 102 ? -7.997 11.409 1.018 1.00 62.78 102 LEU A N 1
ATOM 766 C CA . LEU A 1 102 ? -7.952 10.302 1.962 1.00 62.78 102 LEU A CA 1
ATOM 767 C C . LEU A 1 102 ? -6.909 10.573 3.050 1.00 62.78 102 LEU A C 1
ATOM 769 O O . LEU A 1 102 ? -6.520 9.620 3.718 1.00 62.78 102 LEU A O 1
ATOM 773 N N . SER A 1 103 ? -6.434 11.819 3.204 1.00 63.41 103 SER A N 1
ATOM 774 C CA . SER A 1 103 ? -5.438 12.229 4.198 1.00 63.41 103 SER A CA 1
ATOM 775 C C . SER A 1 103 ? -6.011 12.139 5.616 1.00 63.41 103 SER A C 1
ATOM 777 O O . SER A 1 103 ? -6.867 12.933 6.007 1.00 63.41 103 SER A O 1
ATOM 779 N N . LEU A 1 104 ? -5.566 11.144 6.390 1.00 63.72 104 LEU A N 1
ATOM 780 C CA . LEU A 1 104 ? -5.762 11.103 7.841 1.00 63.72 104 LEU A CA 1
ATOM 781 C C . LEU A 1 104 ? -4.757 12.067 8.466 1.00 63.72 104 LEU A C 1
ATOM 783 O O . LEU A 1 104 ? -3.607 11.693 8.661 1.00 63.72 104 LEU A O 1
ATOM 787 N N . ARG A 1 105 ? -5.170 13.295 8.756 1.00 62.47 105 ARG A N 1
ATOM 788 C CA . ARG A 1 105 ? -4.380 14.258 9.522 1.00 62.47 105 ARG A CA 1
ATOM 789 C C . ARG A 1 105 ? -4.335 13.825 10.981 1.00 62.47 105 ARG A C 1
ATOM 791 O O . ARG A 1 105 ? -5.251 13.167 11.466 1.00 62.47 105 ARG A O 1
ATOM 798 N N . SER A 1 106 ? -3.304 14.267 11.695 1.00 58.19 106 SER A N 1
ATOM 799 C CA . SER A 1 106 ? -3.166 14.070 13.142 1.00 58.19 106 SER A CA 1
ATOM 800 C C . SER A 1 106 ? -4.440 14.431 13.888 1.00 58.19 106 SER A C 1
ATOM 802 O O . SER A 1 106 ? -4.867 13.674 14.747 1.00 58.19 106 SER A O 1
ATOM 804 N N . GLU A 1 107 ? -5.088 15.526 13.495 1.00 60.41 107 GLU A N 1
ATOM 805 C CA . GLU A 1 107 ? -6.350 16.001 14.066 1.00 60.41 107 GLU A CA 1
ATOM 806 C C . GLU A 1 107 ? -7.490 14.968 14.019 1.00 60.41 107 GLU A C 1
ATOM 808 O O . GLU A 1 107 ? -8.366 15.006 14.879 1.00 60.41 107 GLU A O 1
ATOM 813 N N . ASP A 1 108 ? -7.482 14.033 13.061 1.00 62.91 108 ASP A N 1
ATOM 814 C CA . ASP A 1 108 ? -8.547 13.034 12.901 1.00 62.91 108 ASP A CA 1
ATOM 815 C C . ASP A 1 108 ? -8.427 11.846 13.865 1.00 62.91 108 ASP A C 1
ATOM 817 O O . ASP A 1 108 ? -9.371 11.070 13.992 1.00 62.91 108 ASP A O 1
ATOM 821 N N . TYR A 1 109 ? -7.272 11.664 14.510 1.00 59.75 109 TYR A N 1
ATOM 822 C CA . TYR A 1 109 ? -7.040 10.545 15.431 1.00 59.75 109 TYR A CA 1
ATOM 823 C C . TYR A 1 109 ? -6.297 10.938 16.714 1.00 59.75 109 TYR A C 1
ATOM 825 O O . TYR A 1 109 ? -6.122 10.099 17.598 1.00 59.75 109 TYR A O 1
ATOM 833 N N . ARG A 1 110 ? -5.850 12.198 16.849 1.00 59.47 110 ARG A N 1
ATOM 834 C CA . ARG A 1 110 ? -5.210 12.726 18.060 1.00 59.47 110 ARG A CA 1
ATOM 835 C C . ARG A 1 110 ? -5.192 14.259 18.108 1.00 59.47 110 ARG A C 1
ATOM 837 O O . ARG A 1 110 ? -4.652 14.930 17.238 1.00 59.47 110 ARG A O 1
ATOM 844 N N . ALA A 1 111 ? -5.624 14.841 19.223 1.00 52.94 111 ALA A N 1
ATOM 845 C CA . ALA A 1 111 ? -5.701 16.299 19.400 1.00 52.94 111 ALA A CA 1
ATOM 846 C C . ALA A 1 111 ? -4.347 17.055 19.520 1.00 52.94 111 ALA A C 1
ATOM 848 O O . ALA A 1 111 ? -4.353 18.246 19.820 1.00 52.94 111 ALA A O 1
ATOM 849 N N . SER A 1 112 ? -3.183 16.402 19.369 1.00 51.09 112 SER A N 1
ATOM 850 C CA . SER A 1 112 ? -1.917 16.912 19.941 1.00 51.09 112 SER A CA 1
ATOM 851 C C . SER A 1 112 ? -0.726 17.084 18.991 1.00 51.09 112 SER A C 1
ATOM 853 O O . SER A 1 112 ? 0.300 17.605 19.434 1.00 51.09 112 SER A O 1
ATOM 855 N N . TYR A 1 113 ? -0.805 16.687 17.721 1.00 56.50 113 TYR A N 1
ATOM 856 C CA . TYR A 1 113 ? 0.295 16.935 16.783 1.00 56.50 113 TYR A CA 1
ATOM 857 C C . TYR A 1 113 ? -0.110 18.043 15.816 1.00 56.50 113 TYR A C 1
ATOM 859 O O . TYR A 1 113 ? -1.125 17.921 15.135 1.00 56.50 113 TYR A O 1
ATOM 867 N N . GLY A 1 114 ? 0.672 19.129 15.791 1.00 60.88 114 GLY A N 1
ATOM 868 C CA . GLY A 1 114 ? 0.523 20.205 14.808 1.00 60.88 114 GLY A CA 1
ATOM 869 C C . GLY A 1 114 ? 0.756 19.720 13.371 1.00 60.88 114 GLY A C 1
ATOM 870 O O . GLY A 1 114 ? 0.865 18.522 13.122 1.00 60.88 114 GLY A O 1
ATOM 871 N N . GLU A 1 115 ? 0.856 20.649 12.420 1.00 64.62 115 GLU A N 1
ATOM 872 C CA . GLU A 1 115 ? 1.039 20.312 11.000 1.00 64.62 115 GLU A CA 1
ATOM 873 C C . GLU A 1 115 ? 2.262 19.394 10.774 1.00 64.62 115 GLU A C 1
ATOM 875 O O . GLU A 1 115 ? 3.323 19.617 11.376 1.00 64.62 115 GLU A O 1
ATOM 880 N N . PRO A 1 116 ? 2.143 18.353 9.925 1.00 69.62 116 PRO A N 1
ATOM 881 C CA . PRO A 1 116 ? 3.251 17.455 9.637 1.00 69.62 116 PRO A CA 1
ATOM 882 C C . PRO A 1 116 ? 4.396 18.224 8.971 1.00 69.62 116 PRO A C 1
ATOM 884 O O . PRO A 1 116 ? 4.191 19.036 8.071 1.00 69.62 116 PRO A O 1
ATOM 887 N N . VAL A 1 117 ? 5.636 17.921 9.362 1.00 73.88 117 VAL A N 1
ATOM 888 C CA . VAL A 1 117 ? 6.827 18.499 8.711 1.00 73.88 117 VAL A CA 1
ATOM 889 C C . VAL A 1 117 ? 6.991 17.946 7.298 1.00 73.88 117 VAL A C 1
ATOM 891 O O . VAL A 1 117 ? 7.545 18.603 6.416 1.00 73.88 117 VAL A O 1
ATOM 894 N N . ARG A 1 118 ? 6.479 16.734 7.063 1.00 70.50 118 ARG A N 1
ATOM 895 C CA . ARG A 1 118 ? 6.443 16.121 5.742 1.00 70.50 118 ARG A CA 1
ATOM 896 C C . ARG A 1 118 ? 5.180 15.295 5.557 1.00 70.50 118 ARG A C 1
ATOM 898 O O . ARG A 1 118 ? 4.913 14.385 6.340 1.00 70.50 118 ARG A O 1
ATOM 905 N N . GLU A 1 119 ? 4.483 15.566 4.463 1.00 75.19 119 GLU A N 1
ATOM 906 C CA . GLU A 1 119 ? 3.348 14.792 3.970 1.00 75.19 119 GLU A CA 1
ATOM 907 C C . GLU A 1 119 ? 3.673 14.278 2.565 1.00 75.19 119 GLU A C 1
ATOM 909 O O . GLU A 1 119 ? 4.242 14.989 1.732 1.00 75.19 119 GLU A O 1
ATOM 914 N N . SER A 1 120 ? 3.354 13.014 2.304 1.00 75.44 120 SER A N 1
ATOM 915 C CA . SER A 1 120 ? 3.350 12.480 0.946 1.00 75.44 120 SER A CA 1
ATOM 916 C C . SER A 1 120 ? 2.242 11.455 0.799 1.00 75.44 120 SER A C 1
ATOM 918 O O . SER A 1 120 ? 2.212 10.471 1.548 1.00 75.44 120 SER A O 1
ATOM 920 N N . SER A 1 121 ? 1.403 11.654 -0.208 1.00 77.06 121 SER A N 1
ATOM 921 C CA . SER A 1 121 ? 0.387 10.708 -0.637 1.00 77.06 121 SER A CA 1
ATOM 922 C C . SER A 1 121 ? 0.768 10.108 -1.986 1.00 77.06 121 SER A C 1
ATOM 924 O O . SER A 1 121 ? 1.408 10.745 -2.821 1.00 77.06 121 SER A O 1
ATOM 926 N N . ASP A 1 122 ? 0.406 8.846 -2.171 1.00 77.44 122 ASP A N 1
ATOM 927 C CA . ASP A 1 122 ? 0.541 8.131 -3.432 1.00 77.44 122 ASP A CA 1
ATOM 928 C C . ASP A 1 122 ? -0.705 7.272 -3.633 1.00 77.44 122 ASP A C 1
ATOM 930 O O . ASP A 1 122 ? -1.238 6.678 -2.690 1.00 77.44 122 ASP A O 1
ATOM 934 N N . SER A 1 123 ? -1.196 7.223 -4.862 1.00 80.31 123 SER A N 1
ATOM 935 C CA . SER A 1 123 ? -2.429 6.530 -5.199 1.00 80.31 123 SER A CA 1
ATOM 936 C C . SER A 1 123 ? -2.336 5.913 -6.580 1.00 80.31 123 SER A C 1
ATOM 938 O O . SER A 1 123 ? -2.054 6.590 -7.566 1.00 80.31 123 SER A O 1
ATOM 940 N N . GLU A 1 124 ? -2.660 4.632 -6.654 1.00 80.50 124 GLU A N 1
ATOM 941 C CA . GLU A 1 124 ? -2.640 3.842 -7.873 1.00 80.50 124 GLU A CA 1
ATOM 942 C C . GLU A 1 124 ? -3.999 3.177 -8.071 1.00 80.50 124 GLU A C 1
ATOM 944 O O . GLU A 1 124 ? -4.655 2.740 -7.122 1.00 80.50 124 GLU A O 1
ATOM 949 N N . SER A 1 125 ? -4.422 3.062 -9.326 1.00 82.31 125 SER A N 1
ATOM 950 C CA . SER A 1 125 ? -5.630 2.329 -9.696 1.00 82.31 125 SER A CA 1
ATOM 951 C C . SER A 1 125 ? -5.362 1.418 -10.886 1.00 82.31 125 SER A C 1
ATOM 953 O O . SER A 1 125 ? -4.504 1.682 -11.729 1.00 82.31 125 SER A O 1
ATOM 955 N N . SER A 1 126 ? -6.079 0.302 -10.925 1.00 82.06 126 SER A N 1
ATOM 956 C CA . SER A 1 126 ? -5.991 -0.712 -11.968 1.00 82.06 126 SER A CA 1
ATOM 957 C C . SER A 1 126 ? -7.341 -1.408 -12.143 1.00 82.06 126 SER A C 1
ATOM 959 O O . SER A 1 126 ? -8.270 -1.200 -11.366 1.00 82.06 126 SER A O 1
ATOM 961 N N . VAL A 1 127 ? -7.427 -2.313 -13.121 1.00 86.44 127 VAL A N 1
ATOM 962 C CA . VAL A 1 127 ? -8.608 -3.173 -13.320 1.00 86.44 127 VAL A CA 1
ATOM 963 C C . VAL A 1 127 ? -8.892 -4.060 -12.099 1.00 86.44 127 VAL A C 1
ATOM 965 O O . VAL A 1 127 ? -10.030 -4.460 -11.889 1.00 86.44 127 VAL A O 1
ATOM 968 N N . LEU A 1 128 ? -7.876 -4.365 -11.286 1.00 89.00 128 LEU A N 1
ATOM 969 C CA . LEU A 1 128 ? -8.015 -5.211 -10.098 1.00 89.00 128 LEU A CA 1
ATOM 970 C C . LEU A 1 128 ? -8.403 -4.430 -8.836 1.00 89.00 128 LEU A C 1
ATOM 972 O O . LEU A 1 128 ? -8.600 -5.047 -7.792 1.00 89.00 128 LEU A O 1
ATOM 976 N N . GLY A 1 129 ? -8.502 -3.103 -8.912 1.00 88.44 129 GLY A N 1
ATOM 977 C CA . GLY A 1 129 ? -8.796 -2.245 -7.769 1.00 88.44 129 GLY A CA 1
ATOM 978 C C . GLY A 1 129 ? -7.786 -1.118 -7.600 1.00 88.44 129 GLY A C 1
ATOM 979 O O . GLY A 1 129 ? -7.017 -0.803 -8.515 1.00 88.44 129 GLY A O 1
ATOM 980 N N . SER A 1 130 ? -7.789 -0.507 -6.420 1.00 87.81 130 SER A N 1
ATOM 981 C CA . SER A 1 130 ? -6.967 0.654 -6.090 1.00 87.81 130 SER A CA 1
ATOM 982 C C . SER A 1 130 ? -6.123 0.440 -4.838 1.00 87.81 130 SER A C 1
ATOM 984 O O . SER A 1 130 ? -6.421 -0.390 -3.977 1.00 87.81 130 SER A O 1
ATOM 986 N N . ARG A 1 131 ? -5.038 1.207 -4.760 1.00 88.94 131 ARG A N 1
ATOM 987 C CA . ARG A 1 131 ? -4.133 1.288 -3.620 1.00 88.94 131 ARG A CA 1
ATOM 988 C C . ARG A 1 131 ? -3.881 2.755 -3.317 1.00 88.94 131 ARG A C 1
ATOM 990 O O . ARG A 1 131 ? -3.463 3.490 -4.203 1.00 88.94 131 ARG A O 1
ATOM 997 N N . ALA A 1 132 ? -4.072 3.157 -2.072 1.00 86.06 132 ALA A N 1
ATOM 998 C CA . ALA A 1 132 ? -3.647 4.452 -1.562 1.00 86.06 132 ALA A CA 1
ATOM 999 C C . ALA A 1 132 ? -2.615 4.248 -0.453 1.00 86.06 132 ALA A C 1
ATOM 1001 O O . ALA A 1 132 ? -2.730 3.321 0.354 1.00 86.06 132 ALA A O 1
ATOM 1002 N N . VAL A 1 133 ? -1.602 5.106 -0.425 1.00 83.69 133 VAL A N 1
ATOM 1003 C CA . VAL A 1 133 ? -0.589 5.170 0.624 1.00 83.69 133 VAL A CA 1
ATOM 1004 C C . VAL A 1 133 ? -0.453 6.596 1.081 1.00 83.69 133 VAL A C 1
ATOM 1006 O O . VAL A 1 133 ? -0.332 7.511 0.272 1.00 83.69 133 VAL A O 1
ATOM 1009 N N . MET A 1 134 ? -0.386 6.755 2.389 1.00 82.69 134 MET A N 1
ATOM 1010 C CA . MET A 1 134 ? -0.077 8.025 3.003 1.00 82.69 134 MET A CA 1
ATOM 1011 C C . MET A 1 134 ? 1.088 7.858 3.959 1.00 82.69 134 MET A C 1
ATOM 1013 O O . MET A 1 134 ? 1.210 6.846 4.657 1.00 82.69 134 MET A O 1
ATOM 1017 N N . ARG A 1 135 ? 1.971 8.851 3.963 1.00 81.12 135 ARG A N 1
ATOM 1018 C CA . ARG A 1 135 ? 3.100 8.944 4.882 1.00 81.12 135 ARG A CA 1
ATOM 1019 C C . ARG A 1 135 ? 3.118 10.338 5.468 1.00 81.12 135 ARG A C 1
ATOM 1021 O O . ARG A 1 135 ? 3.239 11.314 4.730 1.00 81.12 135 ARG A O 1
ATOM 1028 N N . MET A 1 136 ? 3.067 10.391 6.786 1.00 76.38 136 MET A N 1
ATOM 1029 C CA . MET A 1 136 ? 3.168 11.618 7.553 1.00 76.38 136 MET A CA 1
ATOM 1030 C C . MET A 1 136 ? 4.292 11.487 8.563 1.00 76.38 136 MET A C 1
ATOM 1032 O O . MET A 1 136 ? 4.452 10.442 9.200 1.00 76.38 136 MET A O 1
ATOM 1036 N N . THR A 1 137 ? 5.075 12.549 8.683 1.00 75.44 137 THR A N 1
ATOM 1037 C CA . THR A 1 137 ? 6.155 12.650 9.657 1.00 75.44 137 THR A CA 1
ATOM 1038 C C . THR A 1 137 ? 5.923 13.877 10.529 1.00 75.44 137 THR A C 1
ATOM 1040 O O . THR A 1 137 ? 5.810 14.996 10.022 1.00 75.44 137 THR A O 1
ATOM 1043 N N . TYR A 1 138 ? 5.894 13.649 11.836 1.00 70.31 138 TYR A N 1
ATOM 1044 C CA . TYR A 1 138 ? 5.729 14.644 12.886 1.00 70.31 138 TYR A CA 1
ATOM 1045 C C . TYR A 1 138 ? 7.026 14.775 13.700 1.00 70.31 138 TYR A C 1
ATOM 1047 O O . TYR A 1 138 ? 7.778 13.811 13.855 1.00 70.31 138 TYR A O 1
ATOM 1055 N N . GLY A 1 139 ? 7.293 15.977 14.220 1.00 67.88 139 GLY A N 1
ATOM 1056 C CA . GLY A 1 139 ? 8.515 16.301 14.972 1.00 67.88 139 GLY A CA 1
ATOM 1057 C C . GLY A 1 139 ? 9.592 17.010 14.142 1.00 67.88 139 GLY A C 1
ATOM 1058 O O . GLY A 1 139 ? 9.397 17.312 12.968 1.00 67.88 139 GLY A O 1
ATOM 1059 N N . THR A 1 140 ? 10.730 17.318 14.759 1.00 56.31 140 THR A N 1
ATOM 1060 C CA . THR A 1 140 ? 11.868 18.014 14.134 1.00 56.31 140 THR A CA 1
ATOM 1061 C C . THR A 1 140 ? 12.808 17.005 13.460 1.00 56.31 140 THR A C 1
ATOM 1063 O O . THR A 1 140 ? 13.137 15.975 14.042 1.00 56.31 140 THR A O 1
ATOM 1066 N N . GLU A 1 141 ? 13.275 17.291 12.232 1.00 51.75 141 GLU A N 1
ATOM 1067 C CA . GLU A 1 141 ? 14.134 16.388 11.425 1.00 51.75 141 GLU A CA 1
ATOM 1068 C C . GLU A 1 141 ? 15.435 15.939 12.125 1.00 51.75 141 GLU A C 1
ATOM 1070 O O . GLU A 1 141 ? 16.114 15.024 11.663 1.00 51.75 141 GLU A O 1
ATOM 1075 N N . THR A 1 142 ? 15.798 16.595 13.226 1.00 50.44 142 THR A N 1
ATOM 1076 C CA . THR A 1 142 ? 17.078 16.471 13.924 1.00 50.44 142 THR A CA 1
ATOM 1077 C C . THR A 1 142 ? 17.044 15.646 15.209 1.00 50.44 142 THR A C 1
ATOM 1079 O O . THR A 1 142 ? 18.115 15.382 15.750 1.00 50.44 142 THR A O 1
ATOM 1082 N N . GLU A 1 143 ? 15.876 15.243 15.717 1.00 47.59 143 GLU A N 1
ATOM 1083 C CA . GLU A 1 143 ? 15.788 14.453 16.955 1.00 47.59 143 GLU A CA 1
ATOM 1084 C C . GLU A 1 143 ? 15.479 12.972 16.691 1.00 47.59 143 GLU A C 1
ATOM 1086 O O . GLU A 1 143 ? 14.668 12.614 15.832 1.00 47.59 143 GLU A O 1
ATOM 1091 N N . GLU A 1 144 ? 16.131 12.103 17.473 1.00 42.78 144 GLU A N 1
ATOM 1092 C CA . GLU A 1 144 ? 15.822 10.677 17.634 1.00 42.78 144 GLU A CA 1
ATOM 1093 C C . GLU A 1 144 ? 14.431 10.519 18.278 1.00 42.78 144 GLU A C 1
ATOM 1095 O O . GLU A 1 144 ? 14.287 10.166 19.443 1.00 42.78 144 GLU A O 1
ATOM 1100 N N . GLY A 1 145 ? 13.386 10.866 17.534 1.00 49.50 145 GLY A N 1
ATOM 1101 C CA . GLY A 1 145 ? 12.019 10.956 18.048 1.00 49.50 145 GLY A CA 1
ATOM 1102 C C . GLY A 1 145 ? 11.002 11.371 16.990 1.00 49.50 145 GLY A C 1
ATOM 1103 O O . GLY A 1 145 ? 9.968 11.938 17.319 1.00 49.50 145 GLY A O 1
ATOM 1104 N N . THR A 1 146 ? 11.294 11.135 15.709 1.00 56.97 146 THR A N 1
ATOM 1105 C CA . THR A 1 146 ? 10.352 11.422 14.624 1.00 56.97 146 THR A CA 1
ATOM 1106 C C . THR A 1 146 ? 9.204 10.416 14.678 1.00 56.97 146 THR A C 1
ATOM 1108 O O . THR A 1 146 ? 9.376 9.234 14.361 1.00 56.97 146 THR A O 1
ATOM 1111 N N . ASP A 1 147 ? 8.023 10.881 15.082 1.00 66.56 147 ASP A N 1
ATOM 1112 C CA . ASP A 1 147 ? 6.807 10.083 15.004 1.00 66.56 147 ASP A CA 1
ATOM 1113 C C . ASP A 1 147 ? 6.340 10.045 13.556 1.00 66.56 147 ASP A C 1
ATOM 1115 O O . ASP A 1 147 ? 6.163 11.064 12.887 1.00 66.56 147 ASP A O 1
ATOM 1119 N N . ARG A 1 148 ? 6.205 8.829 13.036 1.00 73.50 148 ARG A N 1
ATOM 1120 C CA . ARG A 1 148 ? 5.878 8.594 11.640 1.00 73.50 148 ARG A CA 1
ATOM 1121 C C . ARG A 1 148 ? 4.671 7.697 11.561 1.00 73.50 148 ARG A C 1
ATOM 1123 O O . ARG A 1 148 ? 4.706 6.571 12.049 1.00 73.50 148 ARG A O 1
ATOM 1130 N N . ILE A 1 149 ? 3.676 8.175 10.832 1.00 77.56 149 ILE A N 1
ATOM 1131 C CA . ILE A 1 149 ? 2.480 7.412 10.530 1.00 77.56 149 ILE A CA 1
ATOM 1132 C C . ILE A 1 149 ? 2.502 7.069 9.057 1.00 77.56 149 ILE A C 1
ATOM 1134 O O . ILE A 1 149 ? 2.779 7.889 8.177 1.00 77.56 149 ILE A O 1
ATOM 1138 N N . ILE A 1 150 ? 2.282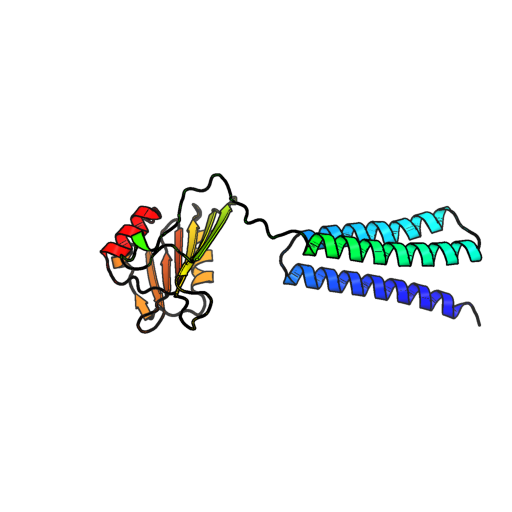 5.789 8.799 1.00 84.38 150 ILE A N 1
ATOM 1139 C CA . ILE A 1 150 ? 2.165 5.264 7.452 1.00 84.38 150 ILE A CA 1
ATOM 1140 C C . ILE A 1 150 ? 0.937 4.389 7.437 1.00 84.38 150 ILE A C 1
ATOM 1142 O O . ILE A 1 150 ? 0.863 3.436 8.212 1.00 84.38 150 ILE A O 1
ATOM 1146 N N . TYR A 1 151 ? 0.027 4.654 6.512 1.00 87.75 151 TYR A N 1
ATOM 1147 C CA . TYR A 1 151 ? -1.057 3.726 6.259 1.00 87.75 151 TYR A CA 1
ATOM 1148 C C . TYR A 1 151 ? -1.239 3.443 4.779 1.00 87.75 151 TYR A C 1
ATOM 1150 O O . TYR A 1 151 ? -0.821 4.198 3.897 1.00 87.75 151 TYR A O 1
ATOM 1158 N N . PHE A 1 152 ? -1.849 2.292 4.540 1.00 91.50 152 PHE A N 1
ATOM 1159 C CA . PHE A 1 152 ? -2.129 1.728 3.241 1.00 91.50 152 PHE A CA 1
ATOM 1160 C C . PHE A 1 152 ? -3.590 1.305 3.212 1.00 91.50 152 PHE A C 1
ATOM 1162 O O . PHE A 1 152 ? -4.070 0.658 4.143 1.00 91.50 152 PHE A O 1
ATOM 1169 N N . ILE A 1 153 ? -4.277 1.638 2.127 1.00 93.19 153 ILE A N 1
ATOM 1170 C CA . ILE A 1 153 ? -5.639 1.188 1.860 1.00 93.19 153 ILE A CA 1
ATOM 1171 C C . ILE A 1 153 ? -5.621 0.515 0.497 1.00 93.19 153 ILE A C 1
ATOM 1173 O O . ILE A 1 153 ? -5.285 1.146 -0.504 1.00 93.19 153 ILE A O 1
ATOM 1177 N N . TRP A 1 154 ? -5.992 -0.755 0.455 1.00 93.62 154 TRP A N 1
ATOM 1178 C CA . TRP A 1 154 ? -6.278 -1.470 -0.782 1.00 93.62 154 TRP A CA 1
ATOM 1179 C C . TRP A 1 154 ? -7.778 -1.685 -0.888 1.00 93.62 154 TRP A C 1
ATOM 1181 O O . TRP A 1 154 ? -8.385 -2.104 0.092 1.00 93.62 154 TRP A O 1
ATOM 1191 N N . ARG A 1 155 ? -8.362 -1.423 -2.059 1.00 93.44 155 ARG A N 1
ATOM 1192 C CA . ARG A 1 155 ? -9.788 -1.651 -2.333 1.00 93.44 155 A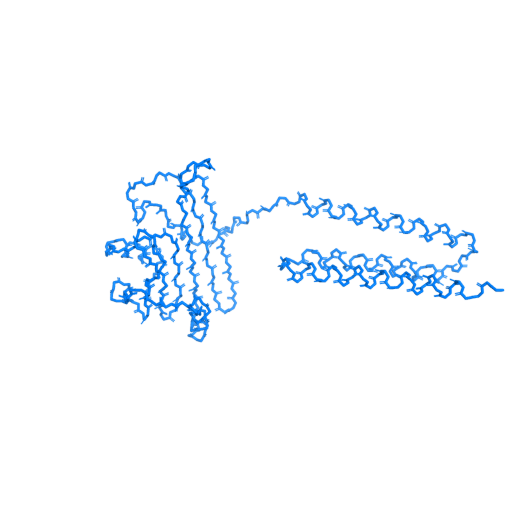RG A CA 1
ATOM 1193 C C . ARG A 1 155 ? -9.976 -2.441 -3.612 1.00 93.44 155 ARG A C 1
ATOM 1195 O O . ARG A 1 155 ? -9.275 -2.195 -4.595 1.00 93.44 155 ARG A O 1
ATOM 1202 N N . SER A 1 156 ? -10.921 -3.370 -3.612 1.00 91.62 156 SER A N 1
ATOM 1203 C CA . SER A 1 156 ? -11.249 -4.189 -4.775 1.00 91.62 156 SER A CA 1
ATOM 1204 C C . SER A 1 156 ? -12.650 -4.774 -4.655 1.00 91.62 156 SER A C 1
ATOM 1206 O O . SER A 1 156 ? -13.031 -5.269 -3.603 1.00 91.62 156 SER A O 1
ATOM 1208 N N . GLU A 1 157 ? -13.380 -4.808 -5.768 1.00 92.75 157 GLU A N 1
ATOM 1209 C CA . GLU A 1 157 ? -14.659 -5.523 -5.871 1.00 92.75 157 GLU A CA 1
ATOM 1210 C C . GLU A 1 157 ? -14.475 -7.049 -5.971 1.00 92.75 157 GLU A C 1
ATOM 1212 O O . GLU A 1 157 ? -15.447 -7.801 -5.940 1.00 92.75 157 GLU A O 1
ATOM 1217 N N . TYR A 1 158 ? -13.234 -7.528 -6.127 1.00 93.38 158 TYR A N 1
ATOM 1218 C CA . TYR A 1 158 ? -12.920 -8.944 -6.283 1.00 93.38 158 TYR A CA 1
ATOM 1219 C C . TYR A 1 158 ? -12.468 -9.554 -4.945 1.00 93.38 158 TYR A C 1
ATOM 1221 O O . TYR A 1 158 ? -11.338 -9.292 -4.517 1.00 93.38 158 TYR A O 1
ATOM 1229 N N . PRO A 1 159 ? -13.257 -10.453 -4.322 1.00 94.06 159 PRO A N 1
ATOM 1230 C CA . PRO A 1 159 ? -12.918 -11.017 -3.011 1.00 94.06 159 PRO A CA 1
ATOM 1231 C C . PRO A 1 159 ? -11.557 -11.724 -2.985 1.00 94.06 159 PRO A C 1
ATOM 1233 O O . PRO A 1 159 ? -10.782 -11.565 -2.047 1.00 94.06 159 PRO A O 1
ATOM 1236 N N . TRP A 1 160 ? -11.207 -12.430 -4.066 1.00 95.50 160 TRP A N 1
ATOM 1237 C CA . TRP A 1 160 ? -9.923 -13.128 -4.178 1.00 95.50 160 TRP A CA 1
ATOM 1238 C C . TRP A 1 160 ? -8.716 -12.172 -4.181 1.00 95.50 160 TRP A C 1
ATOM 1240 O O . TRP A 1 160 ? -7.621 -12.564 -3.774 1.00 95.50 160 TRP A O 1
ATOM 1250 N N . VAL A 1 161 ? -8.887 -10.921 -4.635 1.00 95.06 161 VAL A N 1
ATOM 1251 C CA . VAL A 1 161 ? -7.830 -9.897 -4.583 1.00 95.06 161 VAL A CA 1
ATOM 1252 C C . VAL A 1 161 ? -7.625 -9.458 -3.139 1.00 95.06 161 VAL A C 1
ATOM 1254 O O . VAL A 1 161 ? -6.486 -9.425 -2.678 1.00 95.06 161 VAL A O 1
ATOM 1257 N N . ILE A 1 162 ? -8.710 -9.178 -2.413 1.00 96.44 162 ILE A N 1
ATOM 1258 C CA . ILE A 1 162 ? -8.671 -8.793 -0.995 1.00 96.44 162 ILE A CA 1
ATOM 1259 C C . ILE A 1 162 ? -8.054 -9.899 -0.141 1.00 96.44 162 ILE A C 1
ATOM 1261 O O . ILE A 1 162 ? -7.124 -9.631 0.619 1.00 96.44 162 ILE A O 1
ATOM 1265 N N . GLU A 1 163 ? -8.474 -11.152 -0.332 1.00 94.69 163 GLU A N 1
ATOM 1266 C CA . GLU A 1 163 ? -7.865 -12.318 0.321 1.00 94.69 163 GLU A CA 1
ATOM 1267 C C . GLU A 1 163 ? -6.366 -12.410 0.030 1.00 94.69 163 GLU A C 1
ATOM 1269 O O . GLU A 1 163 ? -5.552 -12.568 0.940 1.00 94.69 163 GLU A O 1
ATOM 1274 N N . ARG A 1 164 ? -5.969 -12.233 -1.235 1.00 95.38 164 ARG A N 1
ATOM 1275 C CA . ARG A 1 164 ? -4.558 -12.296 -1.611 1.00 95.38 164 ARG A CA 1
ATOM 1276 C C . ARG A 1 164 ? -3.733 -11.170 -0.992 1.00 95.38 164 ARG A C 1
ATOM 1278 O O . ARG A 1 164 ? -2.591 -11.408 -0.594 1.00 95.38 164 ARG A O 1
ATOM 1285 N N . ILE A 1 165 ? -4.268 -9.952 -0.950 1.00 94.75 165 ILE A N 1
ATOM 1286 C CA . ILE A 1 165 ? -3.597 -8.798 -0.344 1.00 94.75 165 ILE A CA 1
ATOM 1287 C C . ILE A 1 165 ? -3.456 -9.022 1.158 1.00 94.75 165 ILE A C 1
ATOM 1289 O O . ILE A 1 165 ? -2.358 -8.847 1.687 1.00 94.75 165 ILE A O 1
ATOM 1293 N N . TRP A 1 166 ? -4.518 -9.481 1.817 1.00 95.12 166 TRP A N 1
ATOM 1294 C CA . TRP A 1 166 ? -4.499 -9.843 3.228 1.00 95.12 166 TRP A CA 1
ATOM 1295 C C . TRP A 1 166 ? -3.403 -10.859 3.541 1.00 95.12 166 TRP A C 1
ATOM 1297 O O . TRP A 1 166 ? -2.544 -10.588 4.378 1.00 95.12 166 TRP A O 1
ATOM 1307 N N . ASP A 1 167 ? -3.354 -11.967 2.800 1.00 93.38 167 ASP A N 1
ATOM 1308 C CA . ASP A 1 167 ? -2.339 -13.012 2.964 1.00 93.38 167 ASP A CA 1
ATOM 1309 C C . ASP A 1 167 ? -0.911 -12.489 2.790 1.00 93.38 167 ASP A C 1
ATOM 1311 O O . ASP A 1 167 ? 0.025 -13.009 3.395 1.00 93.38 167 ASP A O 1
ATOM 1315 N N . ILE A 1 168 ? -0.702 -11.505 1.910 1.00 93.19 168 ILE A N 1
ATOM 1316 C CA . ILE A 1 168 ? 0.612 -10.891 1.689 1.00 93.19 168 ILE A CA 1
ATOM 1317 C C . ILE A 1 168 ? 0.969 -9.976 2.860 1.00 93.19 168 ILE A C 1
ATOM 1319 O O . ILE A 1 168 ? 2.086 -10.066 3.368 1.00 93.19 168 ILE A O 1
ATOM 1323 N N . GLN A 1 169 ? 0.042 -9.115 3.288 1.00 91.06 169 GLN A N 1
ATOM 1324 C CA . GLN A 1 169 ? 0.288 -8.159 4.367 1.00 91.06 169 GLN A CA 1
ATOM 1325 C C . GLN A 1 169 ? 0.446 -8.847 5.718 1.00 91.06 169 GLN A C 1
ATOM 1327 O O . GLN A 1 169 ? 1.190 -8.368 6.563 1.00 91.06 169 GLN A O 1
ATOM 1332 N N . THR A 1 170 ? -0.204 -9.980 5.936 1.00 90.25 170 THR A N 1
ATOM 1333 C CA . THR A 1 170 ? -0.166 -10.675 7.225 1.00 90.25 170 THR A CA 1
ATOM 1334 C C . THR A 1 170 ? 0.846 -11.814 7.287 1.00 90.25 170 THR A C 1
ATOM 1336 O O . THR A 1 170 ? 1.078 -12.383 8.354 1.00 90.25 170 THR A O 1
ATOM 1339 N N . ARG A 1 171 ? 1.508 -12.147 6.172 1.00 88.94 171 ARG A N 1
ATOM 1340 C CA . ARG A 1 171 ? 2.438 -13.279 6.112 1.00 88.94 171 ARG A CA 1
ATOM 1341 C C . ARG A 1 171 ? 3.544 -13.168 7.159 1.00 88.94 171 ARG A C 1
ATOM 1343 O O . ARG A 1 171 ? 4.342 -12.236 7.139 1.00 88.94 171 ARG A O 1
ATOM 1350 N N . GLY A 1 172 ? 3.639 -14.181 8.019 1.00 83.06 172 GLY A N 1
ATOM 1351 C CA . GLY A 1 172 ? 4.669 -14.253 9.059 1.00 83.06 172 GLY A CA 1
ATOM 1352 C C . GLY A 1 172 ? 4.462 -13.271 10.215 1.00 83.06 172 GLY A C 1
ATOM 1353 O O . GLY A 1 172 ? 5.358 -13.126 11.042 1.00 83.06 172 GLY A O 1
ATOM 1354 N N . ARG A 1 173 ? 3.302 -12.605 10.275 1.00 83.19 173 ARG A N 1
ATOM 1355 C CA . ARG A 1 173 ? 2.865 -11.784 11.403 1.00 83.19 173 ARG A CA 1
ATOM 1356 C C . ARG A 1 173 ? 1.890 -12.596 12.248 1.00 83.19 173 ARG A C 1
ATOM 1358 O O . ARG A 1 173 ? 1.123 -13.393 11.718 1.00 83.19 173 ARG A O 1
ATOM 1365 N N . TYR A 1 174 ? 1.934 -12.384 13.557 1.00 80.62 174 TYR A N 1
ATOM 1366 C CA . TYR A 1 174 ? 1.045 -13.043 14.507 1.00 80.62 174 TYR A CA 1
ATOM 1367 C C . TYR A 1 174 ? 0.324 -11.972 15.326 1.00 80.62 174 TYR A C 1
ATOM 1369 O O . TYR A 1 174 ? 0.995 -11.041 15.783 1.00 80.62 174 TYR A O 1
ATOM 1377 N N . PRO A 1 175 ? -1.008 -12.065 15.488 1.00 83.12 175 PRO A N 1
ATOM 1378 C CA . PRO A 1 175 ? -1.775 -11.075 16.230 1.00 83.12 175 PRO A CA 1
ATOM 1379 C C . PRO A 1 175 ? -1.338 -11.056 17.697 1.00 83.12 175 PRO A C 1
ATOM 1381 O O . PRO A 1 175 ? -1.321 -12.089 18.365 1.00 83.12 175 PRO A O 1
ATOM 1384 N N . SER A 1 176 ? -0.990 -9.871 18.193 1.00 80.12 176 SER A N 1
ATOM 1385 C CA . SER A 1 176 ? -0.815 -9.603 19.625 1.00 80.12 176 SER A CA 1
ATOM 1386 C C . SER A 1 176 ? -2.166 -9.317 20.287 1.00 80.12 176 SER A C 1
ATOM 1388 O O . SER A 1 176 ? -2.371 -9.665 21.446 1.00 80.12 176 SER A O 1
ATOM 1390 N N . VAL A 1 177 ? -3.088 -8.698 19.542 1.00 82.50 177 VAL A N 1
ATOM 1391 C CA . VAL A 1 177 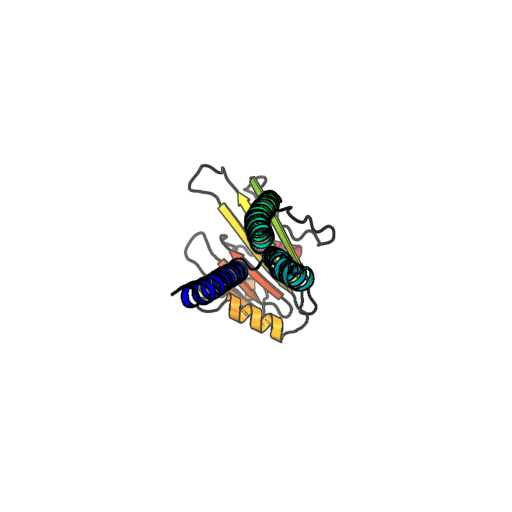? -4.463 -8.389 19.956 1.00 82.50 177 VAL A CA 1
ATOM 1392 C C . VAL A 1 177 ? -5.407 -8.627 18.775 1.00 82.50 177 VAL A C 1
ATOM 1394 O O . VAL A 1 177 ? -5.094 -8.242 17.650 1.00 82.50 177 VAL A O 1
ATOM 1397 N N . CYS A 1 178 ? -6.554 -9.242 19.045 1.00 87.12 178 CYS A N 1
ATOM 1398 C CA . CYS A 1 178 ? -7.695 -9.348 18.134 1.00 87.12 178 CYS A CA 1
ATOM 1399 C C . CYS A 1 178 ? -8.653 -8.182 18.421 1.00 87.12 178 CYS A C 1
ATOM 1401 O O . CYS A 1 178 ? -8.995 -7.948 19.583 1.00 87.12 178 CYS A O 1
ATOM 1403 N N . CYS A 1 179 ? -9.003 -7.400 17.400 1.00 87.94 179 CYS A N 1
ATOM 1404 C CA . CYS A 1 179 ? -9.796 -6.173 17.525 1.00 87.94 179 CYS A CA 1
ATOM 1405 C C . CYS A 1 179 ? -10.898 -6.068 16.456 1.00 87.94 179 CYS A C 1
ATOM 1407 O O . CYS A 1 179 ? -11.235 -4.969 16.020 1.00 87.94 179 CYS A O 1
ATOM 1409 N N . GLU A 1 180 ? -11.437 -7.209 16.021 1.00 92.56 180 GLU A N 1
ATOM 1410 C CA . GLU A 1 180 ? -12.484 -7.335 14.998 1.00 92.56 180 GLU A CA 1
ATOM 1411 C C . GLU A 1 180 ? -13.718 -6.507 15.351 1.00 92.56 180 GLU A C 1
ATOM 1413 O O . GLU A 1 180 ? -14.188 -5.738 14.520 1.00 92.56 180 GLU A O 1
ATOM 1418 N N . ASP A 1 181 ? -14.181 -6.599 16.600 1.00 89.12 181 ASP A N 1
ATOM 1419 C CA . ASP A 1 181 ? -15.374 -5.889 17.072 1.00 89.12 181 ASP A CA 1
ATOM 1420 C C . ASP A 1 181 ? -15.175 -4.367 17.094 1.00 89.12 181 ASP A C 1
ATOM 1422 O O . ASP A 1 181 ? -16.085 -3.617 16.756 1.00 89.12 181 ASP A O 1
ATOM 1426 N N . ALA A 1 182 ? -13.975 -3.901 17.462 1.00 87.88 182 ALA A N 1
ATOM 1427 C CA . ALA A 1 182 ? -13.666 -2.471 17.508 1.00 87.88 182 ALA A CA 1
ATOM 1428 C C . ALA A 1 182 ? -13.664 -1.857 16.102 1.00 87.88 182 ALA A C 1
ATOM 1430 O O . ALA A 1 182 ? -14.135 -0.740 15.896 1.00 87.88 182 ALA A O 1
ATOM 1431 N N . TRP A 1 183 ? -13.152 -2.608 15.126 1.00 91.06 183 TRP A N 1
ATOM 1432 C CA . TRP A 1 183 ? -13.091 -2.179 13.732 1.00 91.06 183 TRP A CA 1
ATOM 1433 C C . TRP A 1 183 ? -14.334 -2.551 12.918 1.00 91.06 183 TRP A C 1
ATOM 1435 O O . TRP A 1 183 ? -14.440 -2.086 11.785 1.00 91.06 183 TRP A O 1
ATOM 1445 N N . ASP A 1 184 ? -15.249 -3.354 13.477 1.00 92.69 184 ASP A N 1
ATOM 1446 C CA . ASP A 1 184 ? -16.407 -3.941 12.784 1.00 92.69 184 ASP A CA 1
ATOM 1447 C C . ASP A 1 184 ? -15.988 -4.460 11.401 1.00 92.69 184 ASP A C 1
ATOM 1449 O O . ASP A 1 184 ? -16.443 -4.035 10.339 1.00 92.69 184 ASP A O 1
ATOM 1453 N N . ALA A 1 185 ? -14.976 -5.323 11.453 1.00 93.75 185 ALA A N 1
ATOM 1454 C CA . ALA A 1 185 ? -14.261 -5.841 10.305 1.00 93.75 185 ALA A CA 1
ATOM 1455 C C . ALA A 1 185 ? -14.254 -7.367 10.341 1.00 93.75 185 ALA A C 1
ATOM 1457 O O . ALA A 1 185 ? -14.400 -7.993 11.390 1.00 93.75 185 ALA A O 1
ATOM 1458 N N . ARG A 1 186 ? -14.033 -7.979 9.178 1.00 93.00 186 ARG A N 1
ATOM 1459 C CA . ARG A 1 186 ? -13.996 -9.436 9.044 1.00 93.00 186 ARG A CA 1
ATOM 1460 C C . ARG A 1 186 ? -12.844 -10.052 9.829 1.00 93.00 186 ARG A C 1
ATOM 1462 O O . ARG A 1 186 ? -13.021 -11.081 10.470 1.00 93.00 186 ARG A O 1
ATOM 1469 N N . ASP A 1 187 ? -11.683 -9.407 9.762 1.00 93.88 187 ASP A N 1
ATOM 1470 C CA . ASP A 1 187 ? -10.508 -9.731 10.564 1.00 93.88 187 ASP A CA 1
ATOM 1471 C C . ASP A 1 187 ? -9.795 -8.430 10.921 1.00 93.88 187 ASP A C 1
ATOM 1473 O O . ASP A 1 187 ? -9.614 -7.565 10.061 1.00 93.88 187 ASP A O 1
ATOM 1477 N N . ALA A 1 188 ? -9.355 -8.281 12.168 1.00 92.69 188 ALA A N 1
ATOM 1478 C CA . ALA A 1 188 ? -8.602 -7.109 12.585 1.00 92.69 188 ALA A CA 1
ATOM 1479 C C . ALA A 1 188 ? -7.606 -7.465 13.683 1.00 92.69 188 ALA A C 1
ATOM 1481 O O . ALA A 1 188 ? -7.976 -7.946 14.753 1.00 92.69 188 ALA A O 1
ATOM 1482 N N . TRP A 1 189 ? -6.328 -7.216 13.412 1.00 89.81 189 TRP A N 1
ATOM 1483 C CA . TRP A 1 189 ? -5.218 -7.624 14.262 1.00 89.81 189 TRP A CA 1
ATOM 1484 C C . TRP A 1 189 ? -4.345 -6.430 14.621 1.00 89.81 189 TRP A C 1
ATOM 1486 O O . TRP A 1 189 ? -3.869 -5.715 13.741 1.00 89.81 189 TRP A O 1
ATOM 1496 N N . GLY A 1 190 ? -4.049 -6.278 15.906 1.00 87.69 190 GLY A N 1
ATOM 1497 C CA . GLY A 1 190 ? -2.951 -5.454 16.397 1.00 87.69 190 GLY A CA 1
ATOM 1498 C C . GLY A 1 190 ? -1.684 -6.295 16.551 1.00 87.69 190 GLY A C 1
ATOM 1499 O O . GLY A 1 190 ? -1.713 -7.360 17.167 1.00 87.69 190 GLY A O 1
ATOM 1500 N N . VAL A 1 191 ? -0.562 -5.822 16.011 1.00 85.31 191 VAL A N 1
ATOM 1501 C CA . VAL A 1 191 ? 0.767 -6.439 16.150 1.00 85.31 191 VAL A CA 1
ATOM 1502 C C . VAL A 1 191 ? 1.740 -5.408 16.710 1.00 85.31 191 VAL A C 1
ATOM 1504 O O . VAL A 1 191 ? 1.971 -4.368 16.087 1.00 85.31 191 VAL A O 1
ATOM 1507 N N . GLY A 1 192 ? 2.342 -5.710 17.857 1.00 78.94 192 GLY A N 1
ATOM 1508 C CA . GLY A 1 192 ? 3.289 -4.830 18.544 1.00 78.94 192 GLY A CA 1
ATOM 1509 C C . GLY A 1 192 ? 3.099 -4.846 20.059 1.00 78.94 192 GLY A C 1
ATOM 1510 O O . GLY A 1 192 ? 2.101 -5.359 20.563 1.00 78.94 192 GLY A O 1
ATOM 1511 N N . GLU A 1 193 ? 4.063 -4.275 20.776 1.00 63.47 193 GLU A N 1
ATOM 1512 C CA . GLU A 1 193 ? 4.040 -4.136 22.234 1.00 63.47 193 GLU A CA 1
ATOM 1513 C C . GLU A 1 193 ? 4.046 -2.645 22.619 1.00 63.47 193 GLU A C 1
ATOM 1515 O O . GLU A 1 193 ? 4.660 -1.825 21.936 1.00 63.47 193 GLU A O 1
ATOM 1520 N N . TYR A 1 194 ? 3.402 -2.306 23.741 1.00 61.72 194 TYR A N 1
ATOM 1521 C CA . TYR A 1 194 ? 3.368 -0.954 24.325 1.00 61.72 194 TYR A CA 1
ATOM 1522 C C . TYR A 1 194 ? 2.738 0.126 23.411 1.00 61.72 194 TYR A C 1
ATOM 1524 O O . TYR A 1 194 ? 1.666 -0.099 22.851 1.00 61.72 194 TYR A O 1
ATOM 1532 N N . GLU A 1 195 ? 3.366 1.307 23.322 1.00 60.88 195 GLU A N 1
ATOM 1533 C CA . GLU A 1 195 ? 2.831 2.556 22.745 1.00 60.88 195 GLU A CA 1
ATOM 1534 C C . GLU A 1 195 ? 2.859 2.619 21.206 1.00 60.88 195 GLU A C 1
ATOM 1536 O O . GLU A 1 195 ? 2.318 3.554 20.624 1.00 60.88 195 GLU A O 1
ATOM 1541 N N . LYS A 1 196 ? 3.471 1.639 20.522 1.00 70.81 196 LYS A N 1
ATOM 1542 C CA . LYS A 1 196 ? 3.502 1.574 19.050 1.00 70.81 196 LYS A CA 1
ATOM 1543 C C . LYS A 1 196 ? 2.978 0.231 18.568 1.00 70.81 196 LYS A C 1
ATOM 1545 O O . LYS A 1 196 ? 3.690 -0.775 18.582 1.00 70.81 196 LYS A O 1
ATOM 1550 N N . LYS A 1 197 ? 1.730 0.226 18.102 1.00 79.31 197 LYS A N 1
ATOM 1551 C CA . LYS A 1 197 ? 1.104 -0.939 17.476 1.00 79.31 197 LYS A CA 1
ATOM 1552 C C . LYS A 1 197 ? 0.944 -0.716 15.978 1.00 79.31 197 LYS A C 1
ATOM 1554 O O . LYS A 1 197 ? 0.909 0.403 15.476 1.00 79.31 197 LYS A O 1
ATOM 1559 N N . ASN A 1 198 ? 0.907 -1.819 15.247 1.00 87.88 198 ASN A N 1
ATOM 1560 C CA . ASN A 1 198 ? 0.535 -1.827 13.843 1.00 87.88 198 ASN A CA 1
ATOM 1561 C C . ASN A 1 198 ? -0.783 -2.573 13.729 1.00 87.88 198 ASN A C 1
ATOM 1563 O O . ASN A 1 198 ? -0.886 -3.692 14.234 1.00 87.88 198 ASN A O 1
ATOM 1567 N N . TYR A 1 199 ? -1.756 -1.980 13.058 1.00 90.38 199 TYR A N 1
ATOM 1568 C CA . TYR A 1 199 ? -3.063 -2.592 12.878 1.00 90.38 199 TYR A CA 1
ATOM 1569 C C . TYR A 1 199 ? -3.216 -3.079 11.437 1.00 90.38 199 TYR A C 1
ATOM 1571 O O . TYR A 1 199 ? -2.869 -2.373 10.488 1.00 90.38 199 TYR A O 1
ATOM 1579 N N . TYR A 1 200 ? -3.732 -4.298 11.292 1.00 93.62 200 TYR A N 1
ATOM 1580 C CA . TYR A 1 200 ? -4.081 -4.948 10.030 1.00 93.62 200 TYR A CA 1
ATOM 1581 C C . TYR A 1 200 ? -5.566 -5.247 10.056 1.00 93.62 200 TYR A C 1
ATOM 1583 O O . TYR A 1 200 ? -6.001 -6.036 10.885 1.00 93.62 200 TYR A O 1
ATOM 1591 N N . ILE A 1 201 ? -6.333 -4.637 9.164 1.00 95.25 201 ILE A N 1
ATOM 1592 C CA . ILE A 1 201 ? -7.786 -4.758 9.128 1.00 95.25 201 ILE A CA 1
ATOM 1593 C C . ILE A 1 201 ? -8.214 -5.226 7.740 1.00 95.25 201 ILE A C 1
ATOM 1595 O O . ILE A 1 201 ? -7.765 -4.684 6.727 1.00 95.25 201 ILE A O 1
ATOM 1599 N N . ARG A 1 202 ? -9.094 -6.223 7.695 1.00 96.19 202 ARG A N 1
ATOM 1600 C CA . ARG A 1 202 ? -9.728 -6.741 6.487 1.00 96.19 202 ARG A CA 1
ATOM 1601 C C . ARG A 1 202 ? -11.236 -6.548 6.560 1.00 96.19 202 ARG A C 1
ATOM 1603 O O . ARG A 1 202 ? -11.894 -7.106 7.433 1.00 96.19 202 ARG A O 1
ATOM 1610 N N . TYR A 1 203 ? -11.762 -5.826 5.583 1.00 95.38 203 TYR A N 1
ATOM 1611 C CA . TYR A 1 203 ? -13.181 -5.745 5.251 1.00 95.38 203 TYR A CA 1
ATOM 1612 C C . TYR A 1 203 ? -13.477 -6.652 4.053 1.00 95.38 203 TYR A C 1
ATOM 1614 O O . TYR A 1 203 ? -12.576 -7.304 3.514 1.00 95.38 203 TYR A O 1
ATOM 1622 N N . ASP A 1 204 ? -14.730 -6.692 3.611 1.00 93.75 204 ASP A N 1
ATOM 1623 C CA . ASP A 1 204 ? -15.114 -7.491 2.446 1.00 93.75 204 ASP A CA 1
ATOM 1624 C C . ASP A 1 204 ? -14.543 -6.940 1.130 1.00 93.75 204 ASP A C 1
ATOM 1626 O O . ASP A 1 204 ? -14.165 -7.718 0.251 1.00 93.75 204 ASP A O 1
ATOM 1630 N N . ASP A 1 205 ? -14.425 -5.616 1.010 1.00 93.56 205 ASP A N 1
ATOM 1631 C CA . ASP A 1 205 ? -13.960 -4.916 -0.193 1.00 93.56 205 ASP A CA 1
ATOM 1632 C C . ASP A 1 205 ? -12.589 -4.237 -0.018 1.00 93.56 205 ASP A C 1
ATOM 1634 O O . ASP A 1 205 ? -12.079 -3.616 -0.958 1.00 93.56 205 ASP A O 1
ATOM 1638 N N . ALA A 1 206 ? -11.987 -4.317 1.175 1.00 95.69 206 ALA A N 1
ATOM 1639 C CA . ALA A 1 206 ? -10.809 -3.529 1.511 1.00 95.69 206 ALA A CA 1
ATOM 1640 C C . ALA A 1 206 ? -9.842 -4.202 2.495 1.00 95.69 206 ALA A C 1
ATOM 1642 O O . ALA A 1 206 ? -10.228 -4.950 3.389 1.00 95.69 206 ALA A O 1
ATOM 1643 N N . VAL A 1 207 ? -8.560 -3.855 2.373 1.00 96.25 207 VAL A N 1
ATOM 1644 C CA . VAL A 1 207 ? -7.535 -4.102 3.396 1.00 96.25 207 VAL A CA 1
ATOM 1645 C C . VAL A 1 207 ? -6.963 -2.760 3.828 1.00 96.25 207 VAL A C 1
ATOM 1647 O O . VAL A 1 207 ? -6.483 -1.993 2.992 1.00 96.25 207 VAL A O 1
ATOM 1650 N N . PHE A 1 208 ? -6.988 -2.489 5.127 1.00 94.25 208 PHE A N 1
ATOM 1651 C CA . PHE A 1 208 ? -6.398 -1.307 5.739 1.00 94.25 208 PHE A CA 1
ATOM 1652 C C . PHE A 1 208 ? -5.244 -1.721 6.648 1.00 94.25 208 PHE A C 1
ATOM 1654 O O . PHE A 1 208 ? -5.368 -2.638 7.455 1.00 94.25 208 PHE A O 1
ATOM 1661 N N . VAL A 1 209 ? -4.098 -1.065 6.497 1.00 92.75 209 VAL A N 1
ATOM 1662 C CA . VAL A 1 209 ? -2.928 -1.306 7.342 1.00 92.75 209 VAL A CA 1
ATOM 1663 C C . VAL A 1 209 ? -2.357 0.020 7.783 1.00 92.75 209 VAL A C 1
ATOM 1665 O O . VAL A 1 209 ? -2.036 0.847 6.934 1.00 92.75 209 VAL A O 1
ATOM 1668 N N . ILE A 1 210 ? -2.160 0.188 9.083 1.00 88.62 210 ILE A N 1
ATOM 1669 C CA . ILE A 1 210 ? -1.568 1.386 9.675 1.00 88.62 210 ILE A CA 1
ATOM 1670 C C . ILE A 1 210 ? -0.424 0.998 10.604 1.00 88.62 210 ILE A C 1
ATOM 1672 O O . ILE A 1 210 ? -0.528 0.060 11.395 1.00 88.62 210 ILE A O 1
ATOM 1676 N N . TYR A 1 211 ? 0.692 1.704 10.452 1.00 85.19 211 TYR A N 1
ATOM 1677 C CA . TYR A 1 211 ? 1.925 1.467 11.182 1.00 85.19 211 TYR A CA 1
ATOM 1678 C C . TYR A 1 211 ? 2.235 2.623 12.124 1.00 85.19 211 TYR A C 1
ATOM 1680 O O . TYR A 1 211 ? 2.193 3.782 11.704 1.00 85.19 211 TYR A O 1
ATOM 1688 N N . GLY A 1 212 ? 2.668 2.275 13.337 1.00 73.19 212 GLY A N 1
ATOM 1689 C CA . GLY A 1 212 ? 3.326 3.202 14.254 1.00 73.19 212 GLY A CA 1
ATOM 1690 C C . GLY A 1 212 ? 2.424 3.944 15.236 1.00 73.19 212 GLY A C 1
ATOM 1691 O O . GLY A 1 212 ? 2.939 4.850 15.877 1.00 73.19 212 GLY A O 1
ATOM 1692 N N . GLU A 1 213 ? 1.156 3.555 15.396 1.00 69.88 213 GLU A N 1
ATOM 1693 C CA . GLU A 1 213 ? 0.204 4.256 16.273 1.00 69.88 213 GLU A CA 1
ATOM 1694 C C . GLU A 1 213 ? -0.611 3.269 17.121 1.00 69.88 213 GLU A C 1
ATOM 1696 O O . GLU A 1 213 ? -1.009 2.205 16.640 1.00 69.88 213 GLU A O 1
ATOM 1701 N N . ASP A 1 214 ? -0.889 3.613 18.382 1.00 74.62 214 ASP A N 1
ATOM 1702 C CA . ASP A 1 214 ? -1.884 2.890 19.177 1.00 74.62 214 ASP A CA 1
ATOM 1703 C C . ASP A 1 214 ? -3.291 3.451 18.932 1.00 74.62 214 ASP A C 1
ATOM 1705 O O . ASP A 1 214 ? -3.635 4.535 19.385 1.00 74.62 214 ASP A O 1
ATOM 1709 N N . LEU A 1 215 ? -4.120 2.683 18.226 1.00 75.81 215 LEU A N 1
ATOM 1710 C CA . LEU A 1 215 ? -5.507 3.016 17.893 1.00 75.81 215 LEU A CA 1
ATOM 1711 C C . LEU A 1 215 ? -6.480 2.260 18.804 1.00 75.81 215 LEU A C 1
ATOM 1713 O O . LEU A 1 215 ? -7.380 1.567 18.334 1.00 75.81 215 LEU A O 1
ATOM 1717 N N . SER A 1 216 ? -6.240 2.319 20.113 1.00 69.31 216 SER A N 1
ATOM 1718 C CA . SER A 1 216 ? -7.004 1.555 21.106 1.00 69.31 216 SER A CA 1
ATOM 1719 C C . SER A 1 216 ? -8.337 2.206 21.499 1.00 69.31 216 SER A C 1
ATOM 1721 O O . SER A 1 216 ? -9.196 1.534 22.069 1.00 69.31 216 SER A O 1
ATOM 1723 N N . GLU A 1 217 ? -8.533 3.486 21.182 1.00 80.69 217 GLU A N 1
ATOM 1724 C CA . GLU A 1 217 ? -9.752 4.233 21.497 1.00 80.69 217 GLU A CA 1
ATOM 1725 C C . GLU A 1 217 ? -10.817 4.077 20.402 1.00 80.69 217 GLU A C 1
ATOM 1727 O O . GLU A 1 217 ? -10.563 4.344 19.227 1.00 80.69 217 GLU A O 1
ATOM 1732 N N . GLN A 1 218 ? -12.037 3.690 20.792 1.00 83.69 218 GLN A N 1
ATOM 1733 C CA . GLN A 1 218 ? -13.137 3.441 19.850 1.00 83.69 218 GLN A CA 1
ATOM 1734 C C . GLN A 1 218 ? -13.528 4.690 19.047 1.00 83.69 218 GLN A C 1
ATOM 1736 O O . GLN A 1 218 ? -13.766 4.590 17.850 1.00 83.69 218 GLN A O 1
ATOM 1741 N N . GLU A 1 219 ? -13.547 5.867 19.679 1.00 82.69 219 GLU A N 1
ATOM 1742 C CA . GLU A 1 219 ? -13.869 7.136 19.006 1.00 82.69 219 GLU A CA 1
ATOM 1743 C C . GLU A 1 219 ? -12.897 7.420 17.849 1.00 82.69 219 GLU A C 1
ATOM 1745 O O . GLU A 1 219 ? -13.309 7.819 16.759 1.00 82.69 219 GLU A O 1
ATOM 1750 N N . THR A 1 220 ? -11.616 7.115 18.054 1.00 82.88 220 THR A N 1
ATOM 1751 C CA . THR A 1 220 ? -10.565 7.229 17.040 1.00 82.88 220 THR A CA 1
ATOM 1752 C C . THR A 1 220 ? -10.757 6.225 15.906 1.00 82.88 220 THR A C 1
ATOM 1754 O O . THR A 1 220 ? -10.631 6.580 14.732 1.00 82.88 220 THR A O 1
ATOM 1757 N N . VAL A 1 221 ? -11.089 4.972 16.230 1.00 87.75 221 VAL A N 1
ATOM 1758 C CA . VAL A 1 221 ? -11.385 3.946 15.218 1.00 87.75 221 VAL A CA 1
ATOM 1759 C C . VAL A 1 221 ? -12.583 4.361 14.363 1.00 87.75 221 VAL A C 1
ATOM 1761 O O . VAL A 1 221 ? -12.505 4.306 13.134 1.00 87.75 221 VAL A O 1
ATOM 1764 N N . ASP A 1 222 ? -13.657 4.846 14.984 1.00 86.94 222 ASP A N 1
ATOM 1765 C CA . ASP A 1 222 ? -14.867 5.287 14.289 1.00 86.94 222 ASP A CA 1
ATOM 1766 C C . ASP A 1 222 ? -14.592 6.500 13.384 1.00 86.94 222 ASP A C 1
ATOM 1768 O O . ASP A 1 222 ? -15.016 6.512 12.222 1.00 86.94 222 ASP A O 1
ATOM 1772 N N . ALA A 1 223 ? -13.818 7.481 13.862 1.00 83.38 223 ALA A N 1
ATOM 1773 C CA . ALA A 1 223 ? -13.403 8.640 13.072 1.00 83.38 223 ALA A CA 1
ATOM 1774 C C . ALA A 1 223 ? -12.589 8.226 11.834 1.00 83.38 223 ALA A C 1
ATOM 1776 O O . ALA A 1 223 ? -12.882 8.661 10.712 1.00 83.38 223 ALA A O 1
ATOM 1777 N N . ILE A 1 224 ? -11.616 7.322 12.008 1.00 86.12 224 ILE A N 1
ATOM 1778 C CA . ILE A 1 224 ? -10.807 6.779 10.909 1.00 86.12 224 ILE A CA 1
ATOM 1779 C C . ILE A 1 224 ? -11.692 6.036 9.906 1.00 86.12 224 ILE A C 1
ATOM 1781 O O . ILE A 1 224 ? -11.596 6.280 8.698 1.00 86.12 224 ILE A O 1
ATOM 1785 N N . ARG A 1 225 ? -12.575 5.149 10.380 1.00 88.38 225 ARG A N 1
ATOM 1786 C CA . ARG A 1 225 ? -13.481 4.376 9.519 1.00 88.38 225 ARG A CA 1
ATOM 1787 C C . ARG A 1 225 ? -14.397 5.278 8.711 1.00 88.38 225 ARG A C 1
ATOM 1789 O O . ARG A 1 225 ? -14.513 5.095 7.499 1.00 88.38 225 ARG A O 1
ATOM 1796 N N . GLN A 1 226 ? -14.995 6.282 9.348 1.00 85.56 226 GLN A N 1
ATOM 1797 C CA . GLN A 1 226 ? -15.878 7.232 8.681 1.00 85.56 226 GLN A CA 1
ATOM 1798 C C . GLN A 1 226 ? -15.127 8.047 7.625 1.00 85.56 226 GLN A C 1
ATOM 1800 O O . GLN A 1 226 ? -15.593 8.163 6.488 1.00 85.56 226 GLN A O 1
ATOM 1805 N N . LYS A 1 227 ? -13.950 8.580 7.974 1.00 83.69 227 LYS A N 1
ATOM 1806 C CA . LYS A 1 227 ? -13.149 9.407 7.066 1.00 83.69 227 LYS A CA 1
ATOM 1807 C C . LYS A 1 227 ? -12.664 8.618 5.855 1.00 83.69 227 LYS A C 1
ATOM 1809 O O . LYS A 1 227 ? -12.770 9.083 4.720 1.00 83.69 227 LYS A O 1
ATOM 1814 N N . LEU A 1 228 ? -12.191 7.397 6.087 1.00 84.19 228 LEU A N 1
ATOM 1815 C CA . LEU A 1 228 ? -11.689 6.523 5.032 1.00 84.19 228 LEU A CA 1
ATOM 1816 C C . LEU A 1 228 ? -12.784 5.739 4.308 1.00 84.19 228 LEU A C 1
ATOM 1818 O O . LEU A 1 228 ? -12.474 5.090 3.307 1.00 84.19 228 LEU A O 1
ATOM 1822 N N . LYS A 1 229 ? -14.040 5.811 4.770 1.00 86.75 229 LYS A N 1
ATOM 1823 C CA . LYS A 1 229 ? -15.194 5.044 4.269 1.00 86.75 229 LYS A CA 1
ATOM 1824 C C . LYS A 1 229 ? -14.935 3.536 4.303 1.00 86.75 229 LYS A C 1
ATOM 1826 O O . LYS A 1 229 ? -15.033 2.855 3.283 1.00 86.75 229 LYS A O 1
ATOM 1831 N N . LEU A 1 230 ? -14.478 3.038 5.445 1.00 85.00 230 LEU A N 1
ATOM 1832 C CA . LEU A 1 230 ? -14.215 1.619 5.683 1.00 85.00 230 LEU A CA 1
ATOM 1833 C C . LEU A 1 230 ? -15.458 0.976 6.317 1.00 85.00 230 LEU A C 1
ATOM 1835 O O . LEU A 1 230 ? -15.938 1.478 7.334 1.00 85.00 230 LEU A O 1
ATOM 1839 N N . GLY A 1 231 ? -15.972 -0.096 5.713 1.00 68.88 231 GLY A N 1
ATOM 1840 C CA . GLY A 1 231 ? -17.185 -0.794 6.148 1.00 68.88 231 GLY A CA 1
ATOM 1841 C C . GLY A 1 231 ? -17.609 -1.843 5.141 1.00 68.88 231 GLY A C 1
ATOM 1842 O O . GLY A 1 231 ? -17.827 -1.448 3.976 1.00 68.88 231 GLY A O 1
#

Secondary structure (DSSP, 8-state):
--HHHHHHHHHHHHHHHHHHHHHHHHHHHHHT-SHHHHHHHHHHHHHHHHHHHHHHH---HHHHHHHHHHHHHHHHHHHHHHHHHHHHS-------TTS------GGGT-TT--S-SEEEEEEEEETTEEEEEEEEEES-TTSTT-EEEEEEEEE-S-HHHHHHHHHHHHTT---SEE-HHHHTSSEEEEESSTT--EEEEE-SSEEEEEES-----HHHHHHHHHHHT--